Protein AF-0000000065842180 (afdb_homodimer)

pLDDT: mean 87.17, std 16.22, range [35.5, 98.75]

Foldseek 3Di:
DVLLVVLLVLLVLLLVLLQLLLVLQQPQKDWFWDDPPPDTDIDIDHLVVDVLSVQLNVLSVVSNVVSVVLSVVSVPDDDLVNLVVLLVCLVVSLVSLVVSLVSLVVVLVCQCPNDVVVPGDHNCVGPVVSSVSSVVSSVSSVVSSVSSVVSSVSSVCVNPPDPPPVPDPPPPPPPPDD/DVLLVVLLVLLVLLLVLLQLLLVLQQPQKDWFWDDPPPDTDIDIDHLVVDPLSVQLNVLSVVSNVVSVVLSVVSVPDDDLVNLVVLLVCLVVSLVSLVVSLVSLVVVLVCQCPNDVVVPGDHNCVGVVVSSVSSVVSSVSSVVSSVSSVVSSVSSVCVNPPDPPPVPDPPPPPPPPDD

Secondary structure (DSSP, 8-state):
-HHHHHHHHHHHHHHHHHHHHHHHHHT-EEEEEEEETTEEEEEEEEGGG-HHHHHHHHHHHHHHHHHHHHHHHHHH---HHHHHHHHHHHHHHHHHHHHHHHHHHHHHHHHHH-BGGGTB---TTT-HHHHHHHHHHHHHHHHHHHHHHHHHHHHHHHHHS-GGGGS-----------/-HHHHHHHHHHHHHHHHHHHHHHHHHT-EEEEEEEETTEEEEEEEEGGG-HHHHHHHHHHHHHHHHHHHHHHHHHH---HHHHHHHHHHHHHHHHHHHHHHHHHHHHHHHHHH-BGGGTB---TTT-HHHHHHHHHHHHHHHHHHHHHHHHHHHHHHHHHS-TTTTS-----------

InterPro domains:
  IPR006459 Casparian strip membrane protein [TIGR01569] (9-156)
  IPR006702 Casparian strip membrane protein domain [PF04535] (2-146)
  IPR044173 Casparian strip membrane protein/CASP-like protein [PTHR36488] (4-158)

Structure (mmCIF, N/CA/C/O backbone):
data_AF-0000000065842180-model_v1
#
loop_
_entity.id
_entity.type
_entity.pdbx_description
1 polymer 'CASP-like protein 2U3'
#
loop_
_atom_site.group_PDB
_atom_site.id
_atom_site.type_symbol
_atom_site.label_atom_id
_atom_site.label_alt_id
_atom_site.label_comp_id
_atom_site.label_asym_id
_atom_site.label_entity_id
_atom_site.label_seq_id
_atom_site.pdbx_PDB_ins_code
_atom_site.Cartn_x
_atom_site.Cartn_y
_atom_site.Cartn_z
_atom_site.occupancy
_atom_site.B_iso_or_equiv
_atom_site.auth_seq_id
_atom_site.auth_comp_id
_atom_site.auth_asym_id
_atom_site.auth_atom_id
_atom_site.pdbx_PDB_model_num
ATOM 1 N N . MET A 1 1 ? 14.203 23.141 18.656 1 56 1 MET A N 1
ATOM 2 C CA . MET A 1 1 ? 15.445 22.375 18.484 1 56 1 MET A CA 1
ATOM 3 C C . MET A 1 1 ? 15.188 20.875 18.594 1 56 1 MET A C 1
ATOM 5 O O . MET A 1 1 ? 15.656 20.109 17.75 1 56 1 MET A O 1
ATOM 9 N N . ALA A 1 2 ? 14.32 20.438 19.516 1 72.81 2 ALA A N 1
ATOM 10 C CA . ALA A 1 2 ? 14.055 19.031 19.75 1 72.81 2 ALA A CA 1
ATOM 11 C C . ALA A 1 2 ? 13.32 18.406 18.562 1 72.81 2 ALA A C 1
ATOM 13 O O . ALA A 1 2 ? 13.664 17.297 18.125 1 72.81 2 ALA A O 1
ATOM 14 N N . CYS A 1 3 ? 12.555 19.125 17.844 1 74.62 3 CYS A N 1
ATOM 15 C CA . CYS A 1 3 ? 11.781 18.578 16.734 1 74.62 3 CYS A CA 1
ATOM 16 C C . CYS A 1 3 ? 12.656 18.375 15.508 1 74.62 3 CYS A C 1
ATOM 18 O O . CYS A 1 3 ? 12.516 17.359 14.805 1 74.62 3 CYS A O 1
ATOM 20 N N . ARG A 1 4 ? 13.617 19.25 15.492 1 81.62 4 ARG A N 1
ATOM 21 C CA . ARG A 1 4 ? 14.516 19.141 14.344 1 81.62 4 ARG A CA 1
ATOM 22 C C . ARG A 1 4 ? 15.445 17.938 14.492 1 81.62 4 ARG A C 1
ATOM 24 O O . ARG A 1 4 ? 15.719 17.234 13.523 1 81.62 4 ARG A O 1
ATOM 31 N N . VAL A 1 5 ? 15.906 17.781 15.648 1 87.69 5 VAL A N 1
ATOM 32 C CA . VAL A 1 5 ? 16.812 16.672 15.914 1 87.69 5 VAL A CA 1
ATOM 33 C C . VAL A 1 5 ? 16.062 15.352 15.719 1 87.69 5 VAL A C 1
ATOM 35 O O . VAL A 1 5 ? 16.609 14.398 15.148 1 87.69 5 VAL A O 1
ATOM 38 N N . MET A 1 6 ? 14.875 15.273 16.172 1 91 6 MET A N 1
ATOM 39 C CA . MET A 1 6 ? 14.062 14.07 16.016 1 91 6 MET A CA 1
ATOM 40 C C . MET A 1 6 ? 13.828 13.766 14.539 1 91 6 MET A C 1
ATOM 42 O O . MET A 1 6 ? 13.875 12.602 14.125 1 91 6 MET A O 1
ATOM 46 N N . GLU A 1 7 ? 13.641 14.719 13.805 1 91.5 7 GLU A N 1
ATOM 47 C CA . GLU A 1 7 ? 13.43 14.531 12.375 1 91.5 7 GLU A CA 1
ATOM 48 C C . GLU A 1 7 ? 14.68 13.969 11.703 1 91.5 7 GLU A C 1
ATOM 50 O O . GLU A 1 7 ? 14.594 13.094 10.844 1 91.5 7 GLU A O 1
ATOM 55 N N . VAL A 1 8 ? 15.789 14.523 12.094 1 92.31 8 VAL A N 1
ATOM 56 C CA . VAL A 1 8 ? 17.047 14.062 11.508 1 92.31 8 VAL A CA 1
ATOM 57 C C . VAL A 1 8 ? 17.297 12.617 11.938 1 92.31 8 VAL A C 1
ATOM 59 O O . VAL A 1 8 ? 17.703 11.781 11.117 1 92.31 8 VAL A O 1
ATOM 62 N N . LEU A 1 9 ? 17.031 12.305 13.133 1 95.62 9 LEU A N 1
ATOM 63 C CA . LEU A 1 9 ? 17.234 10.953 13.633 1 95.62 9 LEU A CA 1
ATOM 64 C C . LEU A 1 9 ? 16.312 9.961 12.922 1 95.62 9 LEU A C 1
ATOM 66 O O . LEU A 1 9 ? 16.734 8.852 12.586 1 95.62 9 LEU A O 1
ATOM 70 N N . LEU A 1 10 ? 15.141 10.352 12.734 1 96.88 10 LEU A N 1
ATOM 71 C CA . LEU A 1 10 ? 14.188 9.492 12.047 1 96.88 10 LEU A CA 1
ATOM 72 C C . LEU A 1 10 ? 14.586 9.273 10.594 1 96.88 10 LEU A C 1
ATOM 74 O O . LEU A 1 10 ? 14.43 8.18 10.062 1 96.88 10 LEU A O 1
ATOM 78 N N . ARG A 1 11 ? 15.133 10.266 9.984 1 97.56 11 ARG A N 1
ATOM 79 C CA . ARG A 1 11 ? 15.578 10.133 8.602 1 97.56 11 ARG A CA 1
ATOM 80 C C . ARG A 1 11 ? 16.781 9.203 8.5 1 97.56 11 ARG A C 1
ATOM 82 O O . ARG A 1 11 ? 16.875 8.414 7.559 1 97.56 11 ARG A O 1
ATOM 89 N N . VAL A 1 12 ? 17.609 9.273 9.438 1 97.25 12 VAL A N 1
ATOM 90 C CA . VAL A 1 12 ? 18.766 8.383 9.461 1 97.25 12 VAL A CA 1
ATOM 91 C C . VAL A 1 12 ? 18.297 6.945 9.68 1 97.25 12 VAL A C 1
ATOM 93 O O . VAL A 1 12 ? 18.781 6.02 9.023 1 97.25 12 VAL A O 1
ATOM 96 N N . LEU A 1 13 ? 17.391 6.793 10.523 1 98.25 13 LEU A N 1
ATOM 97 C CA . LEU A 1 13 ? 16.812 5.469 10.766 1 98.25 13 LEU A CA 1
ATOM 98 C C . LEU A 1 13 ? 16.156 4.918 9.508 1 98.25 13 LEU A C 1
ATOM 100 O O . LEU A 1 13 ? 16.312 3.74 9.18 1 98.25 13 LEU A O 1
ATOM 104 N N . ALA A 1 14 ? 15.43 5.773 8.828 1 98.25 14 ALA A N 1
ATOM 105 C CA . ALA A 1 14 ? 14.781 5.359 7.58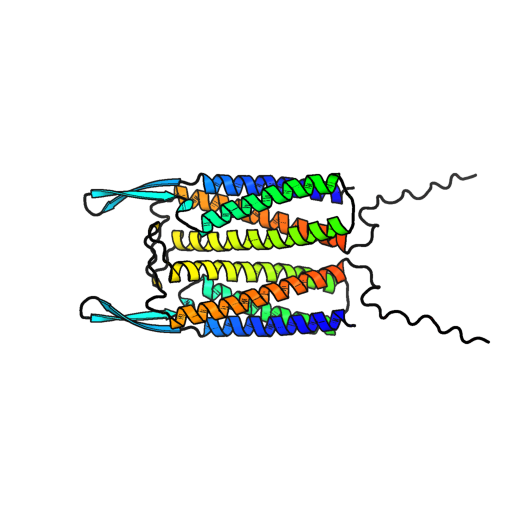6 1 98.25 14 ALA A CA 1
ATOM 106 C C . ALA A 1 14 ? 15.82 4.934 6.547 1 98.25 14 ALA A C 1
ATOM 108 O O . ALA A 1 14 ? 15.602 3.967 5.809 1 98.25 14 ALA A O 1
ATOM 109 N N . ILE A 1 15 ? 16.906 5.59 6.477 1 98.5 15 ILE A N 1
ATOM 110 C CA . ILE A 1 15 ? 17.984 5.242 5.551 1 98.5 15 ILE A CA 1
ATOM 111 C C . ILE A 1 15 ? 18.531 3.857 5.883 1 98.5 15 ILE A C 1
ATOM 113 O O . ILE A 1 15 ? 18.625 2.994 5.008 1 98.5 15 ILE A O 1
ATOM 117 N N . LEU A 1 16 ? 18.812 3.65 7.125 1 98.62 16 LEU A N 1
ATOM 118 C CA . LEU A 1 16 ? 19.406 2.391 7.555 1 98.62 16 LEU A CA 1
ATOM 119 C C . LEU A 1 16 ? 18.453 1.227 7.316 1 98.62 16 LEU A C 1
ATOM 121 O O . LEU A 1 16 ? 18.844 0.187 6.789 1 98.62 16 LEU A O 1
ATOM 125 N N . LEU A 1 17 ? 17.234 1.414 7.668 1 98.75 17 LEU A N 1
ATOM 126 C CA . LEU A 1 17 ? 16.234 0.365 7.488 1 98.75 17 LEU A CA 1
ATOM 127 C C . LEU A 1 17 ? 16.016 0.064 6.012 1 98.75 17 LEU A C 1
ATOM 129 O O . LEU A 1 17 ? 15.93 -1.101 5.617 1 98.75 17 LEU A O 1
ATOM 133 N N . SER A 1 18 ? 15.938 1.116 5.184 1 98.62 18 SER A N 1
ATOM 134 C CA . SER A 1 18 ? 15.68 0.944 3.756 1 98.62 18 SER A CA 1
ATOM 135 C C . SER A 1 18 ? 16.875 0.31 3.051 1 98.62 18 SER A C 1
ATOM 137 O O . SER A 1 18 ? 16.703 -0.549 2.184 1 98.62 18 SER A O 1
ATOM 139 N N . ILE A 1 19 ? 18.062 0.677 3.4 1 98.56 19 ILE A N 1
ATOM 140 C CA . ILE A 1 19 ? 19.25 0.072 2.811 1 98.56 19 ILE A CA 1
ATOM 141 C C . ILE A 1 19 ? 19.344 -1.395 3.227 1 98.56 19 ILE A C 1
ATOM 143 O O . ILE A 1 19 ? 19.578 -2.27 2.391 1 98.56 19 ILE A O 1
ATOM 147 N N . ALA A 1 20 ? 19.109 -1.618 4.488 1 98.56 20 ALA A N 1
ATOM 148 C CA . ALA A 1 20 ? 19.141 -2.996 4.969 1 98.56 20 ALA A CA 1
ATOM 149 C C . ALA A 1 20 ? 18.094 -3.85 4.262 1 98.56 20 ALA A C 1
ATOM 151 O O . ALA A 1 20 ? 18.391 -4.961 3.812 1 98.56 20 ALA A O 1
ATOM 152 N N . GLY A 1 21 ? 16.875 -3.322 4.152 1 98.5 21 GLY A N 1
ATOM 153 C CA . GLY A 1 21 ? 15.82 -4.051 3.459 1 98.5 21 GLY A CA 1
ATOM 154 C C . GLY A 1 21 ? 16.141 -4.312 2 1 98.5 21 GLY A C 1
ATOM 155 O O . GLY A 1 21 ? 15.875 -5.402 1.488 1 98.5 21 GLY A O 1
ATOM 156 N N . ALA A 1 22 ? 16.688 -3.336 1.348 1 98.38 22 ALA A N 1
ATOM 157 C CA . ALA A 1 22 ? 17.047 -3.473 -0.058 1 98.38 22 ALA A CA 1
ATOM 158 C C . ALA A 1 22 ? 18.188 -4.48 -0.2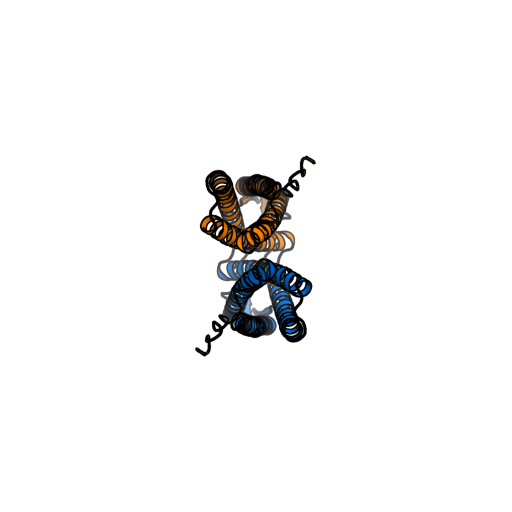32 1 98.38 22 ALA A C 1
ATOM 160 O O . ALA A 1 22 ? 18.141 -5.332 -1.122 1 98.38 22 ALA A O 1
ATOM 161 N N . LEU A 1 23 ? 19.188 -4.426 0.609 1 98.19 23 LEU A N 1
ATOM 162 C CA . LEU A 1 23 ? 20.359 -5.293 0.492 1 98.19 23 LEU A CA 1
ATOM 163 C C . LEU A 1 23 ? 19.984 -6.742 0.785 1 98.19 23 LEU A C 1
ATOM 165 O O . LEU A 1 23 ? 20.422 -7.656 0.073 1 98.19 23 LEU A O 1
ATOM 169 N N . VAL A 1 24 ? 19.219 -6.953 1.837 1 97.94 24 VAL A N 1
ATOM 170 C CA . VAL A 1 24 ? 18.781 -8.305 2.182 1 97.94 24 VAL A CA 1
ATOM 171 C C . VAL A 1 24 ? 18.031 -8.922 1.006 1 97.94 24 VAL A C 1
ATOM 173 O O . VAL A 1 24 ? 18.266 -10.078 0.651 1 97.94 24 VAL A O 1
ATOM 176 N N . MET A 1 25 ? 17.188 -8.172 0.387 1 97.75 25 MET A N 1
ATOM 177 C CA . MET A 1 25 ? 16.422 -8.672 -0.75 1 97.75 25 MET A CA 1
ATOM 178 C C . MET A 1 25 ? 17.312 -8.867 -1.97 1 97.75 25 MET A C 1
ATOM 180 O O . MET A 1 25 ? 17.234 -9.891 -2.646 1 97.75 25 MET A O 1
ATOM 184 N N . ALA A 1 26 ? 18.109 -7.91 -2.23 1 96.44 26 ALA A N 1
ATOM 185 C CA . ALA A 1 26 ? 18.938 -7.922 -3.434 1 96.44 26 ALA A CA 1
ATOM 186 C C . ALA A 1 26 ? 19.938 -9.07 -3.396 1 96.44 26 ALA A C 1
ATOM 188 O O . ALA A 1 26 ? 20.328 -9.602 -4.441 1 96.44 26 ALA A O 1
ATOM 189 N N . LYS A 1 27 ? 20.344 -9.477 -2.248 1 95.56 27 LYS A N 1
ATOM 190 C CA . LYS A 1 27 ? 21.328 -10.547 -2.119 1 95.56 27 LYS A CA 1
ATOM 191 C C . LYS A 1 27 ? 20.656 -11.891 -1.88 1 95.56 27 LYS A C 1
ATOM 193 O O . LYS A 1 27 ? 21.328 -12.922 -1.77 1 95.56 27 LYS A O 1
ATOM 198 N N . ASP A 1 28 ? 19.359 -11.852 -1.844 1 94.75 28 ASP A N 1
ATOM 199 C CA . ASP A 1 28 ? 18.594 -13.062 -1.553 1 94.75 28 ASP A CA 1
ATOM 200 C C . ASP A 1 28 ? 18.609 -14.023 -2.74 1 94.75 28 ASP A C 1
ATOM 202 O O . ASP A 1 28 ? 18.125 -13.688 -3.822 1 94.75 28 ASP A O 1
ATOM 206 N N . LYS A 1 29 ? 19.234 -15.133 -2.562 1 93.19 29 LYS A N 1
ATOM 207 C CA . LYS A 1 29 ? 19.281 -16.203 -3.553 1 93.19 29 LYS A CA 1
ATOM 208 C C . LYS A 1 29 ? 19.391 -17.562 -2.883 1 93.19 29 LYS A C 1
ATOM 210 O O . LYS A 1 29 ? 19.891 -17.672 -1.757 1 93.19 29 LYS A O 1
ATOM 215 N N . GLN A 1 30 ? 18.812 -18.516 -3.576 1 92.81 30 GLN A N 1
ATOM 216 C CA . GLN A 1 30 ? 18.891 -19.891 -3.096 1 92.81 30 GLN A CA 1
ATOM 217 C C . GLN A 1 30 ? 18.812 -20.891 -4.254 1 92.81 30 GLN A C 1
ATOM 219 O O . GLN A 1 30 ? 17.969 -20.75 -5.133 1 92.81 30 GLN A O 1
ATOM 224 N N . ASP A 1 31 ? 19.766 -21.844 -4.25 1 90.81 31 ASP A N 1
ATOM 225 C CA . ASP A 1 31 ? 19.766 -22.938 -5.223 1 90.81 31 ASP A CA 1
ATOM 226 C C . ASP A 1 31 ? 19.391 -24.25 -4.559 1 90.81 31 ASP A C 1
ATOM 228 O O . ASP A 1 31 ? 19.844 -24.547 -3.451 1 90.81 31 ASP A O 1
ATOM 232 N N . THR A 1 32 ? 18.391 -24.891 -5.176 1 87.81 32 THR A N 1
ATOM 233 C CA . THR A 1 32 ? 18.016 -26.188 -4.641 1 87.81 32 THR A CA 1
ATOM 234 C C . THR A 1 32 ? 17.844 -27.219 -5.77 1 87.81 32 THR A C 1
ATOM 236 O O . THR A 1 32 ? 17.938 -26.859 -6.945 1 87.81 32 THR A O 1
ATOM 239 N N . PHE A 1 33 ? 17.797 -28.594 -5.32 1 84.88 33 PHE A N 1
ATOM 240 C CA . PHE A 1 33 ? 17.562 -29.672 -6.27 1 84.88 33 PHE A CA 1
ATOM 241 C C . PHE A 1 33 ? 16.266 -30.406 -5.953 1 84.88 33 PHE A C 1
ATOM 243 O O . PHE A 1 33 ? 15.953 -30.656 -4.785 1 84.88 33 PHE A O 1
ATOM 250 N N . VAL A 1 34 ? 15.492 -30.422 -7.031 1 76 34 VAL A N 1
ATOM 251 C CA . VAL A 1 34 ? 14.289 -31.234 -6.852 1 76 34 VAL A CA 1
ATOM 252 C C . VAL A 1 34 ? 14.391 -32.5 -7.703 1 76 34 VAL A C 1
ATOM 254 O O . VAL A 1 34 ? 14.984 -32.5 -8.781 1 76 34 VAL A O 1
ATOM 257 N N . MET A 1 35 ? 13.922 -33.594 -7.043 1 76.19 35 MET A N 1
ATOM 258 C CA . MET A 1 35 ? 13.977 -34.875 -7.75 1 76.19 35 MET A CA 1
ATOM 259 C C . MET A 1 35 ? 12.727 -35.094 -8.594 1 76.19 35 MET A C 1
ATOM 261 O O . MET A 1 35 ? 11.609 -35.094 -8.07 1 76.19 35 MET A O 1
ATOM 265 N N . LEU A 1 36 ? 12.852 -34.844 -9.812 1 73.88 36 LEU A N 1
ATOM 266 C CA . LEU A 1 36 ? 11.797 -35.25 -10.727 1 73.88 36 LEU A CA 1
ATOM 267 C C . LEU A 1 36 ? 11.977 -36.719 -11.133 1 73.88 36 LEU A C 1
ATOM 269 O O . LEU A 1 36 ? 12.742 -37.031 -12.055 1 73.88 36 LEU A O 1
ATOM 273 N N . GLY A 1 37 ? 11.266 -37.5 -10.508 1 75.56 37 GLY A N 1
ATOM 274 C CA . GLY A 1 37 ? 11.547 -38.938 -10.703 1 75.56 37 GLY A CA 1
ATOM 275 C C . GLY A 1 37 ? 12.914 -39.344 -10.195 1 75.56 37 GLY A C 1
ATOM 276 O O . GLY A 1 37 ? 13.18 -39.281 -8.992 1 75.56 37 GLY A O 1
ATOM 277 N N . THR A 1 38 ? 13.922 -39.688 -11.086 1 80.06 38 THR A N 1
ATOM 278 C CA . THR A 1 38 ? 15.266 -40.125 -10.734 1 80.06 38 THR A CA 1
ATOM 279 C C . THR A 1 38 ? 16.297 -39.094 -11.141 1 80.06 38 THR A C 1
ATOM 281 O O . THR A 1 38 ? 17.5 -39.25 -10.914 1 80.06 38 THR A O 1
ATOM 284 N N . VAL A 1 39 ? 15.914 -37.969 -11.734 1 83.88 39 VAL A N 1
ATOM 285 C CA . VAL A 1 39 ? 16.859 -37 -12.25 1 83.88 39 VAL A CA 1
ATOM 286 C C . VAL A 1 39 ? 16.781 -35.719 -11.398 1 83.88 39 VAL A C 1
ATOM 288 O O . VAL A 1 39 ? 15.695 -35.156 -11.211 1 83.88 39 VAL A O 1
ATOM 291 N N . PRO A 1 40 ? 17.922 -35.406 -10.891 1 83.25 40 PRO A N 1
ATOM 292 C CA . PRO A 1 40 ? 17.938 -34.156 -10.125 1 83.25 40 PRO A CA 1
ATOM 293 C C . PRO A 1 40 ? 17.875 -32.938 -11.023 1 83.25 40 PRO A C 1
ATOM 295 O O . PRO A 1 40 ? 18.703 -32.75 -11.922 1 83.25 40 PRO A O 1
ATOM 298 N N . VAL A 1 41 ? 16.812 -32.125 -10.875 1 81.94 41 VAL A N 1
ATOM 299 C CA . VAL A 1 41 ? 16.656 -30.875 -11.625 1 81.94 41 VAL A CA 1
ATOM 300 C C . VAL A 1 41 ? 16.938 -29.672 -10.711 1 81.94 41 VAL A C 1
ATOM 302 O O . VAL A 1 41 ? 16.344 -29.547 -9.648 1 81.94 41 VAL A O 1
ATOM 305 N N . PRO A 1 42 ? 17.922 -28.953 -11.172 1 85.56 42 PRO A N 1
ATOM 306 C CA . PRO A 1 42 ? 18.25 -27.781 -10.352 1 85.56 42 PRO A CA 1
ATOM 307 C C . PRO A 1 42 ? 17.188 -26.688 -10.438 1 85.56 42 PRO A C 1
ATOM 309 O O . PRO A 1 42 ? 16.656 -26.422 -11.523 1 85.56 42 PRO A O 1
ATOM 312 N N . LEU A 1 43 ? 16.75 -26.172 -9.234 1 86.69 43 LEU A N 1
ATOM 313 C CA . LEU A 1 43 ? 15.82 -25.047 -9.148 1 86.69 43 LEU A CA 1
ATOM 314 C C . LEU A 1 43 ? 16.5 -23.844 -8.5 1 86.69 43 LEU A C 1
ATOM 316 O O . LEU A 1 43 ? 17.266 -23.984 -7.547 1 86.69 43 LEU A O 1
ATOM 320 N N . TYR A 1 44 ? 16.219 -22.703 -9.039 1 89.62 44 TYR A N 1
ATOM 321 C CA . TYR A 1 44 ? 16.828 -21.453 -8.562 1 89.62 44 TYR A CA 1
ATOM 322 C C . TYR A 1 44 ? 15.766 -20.469 -8.109 1 89.62 44 TYR A C 1
ATOM 324 O O . TYR A 1 44 ? 14.703 -20.359 -8.727 1 89.62 44 TYR A O 1
ATOM 332 N N . ALA A 1 45 ? 16.109 -19.938 -7.008 1 90.88 45 ALA A N 1
ATOM 333 C CA . ALA A 1 45 ? 15.281 -18.828 -6.547 1 90.88 45 ALA A CA 1
ATOM 334 C C . ALA A 1 45 ? 16.109 -17.547 -6.402 1 90.88 45 ALA A C 1
ATOM 336 O O . ALA A 1 45 ? 17.141 -17.531 -5.727 1 90.88 45 ALA A O 1
ATOM 337 N N . ARG A 1 46 ? 15.68 -16.562 -7.133 1 93.31 46 ARG A N 1
ATOM 338 C CA . ARG A 1 46 ? 16.297 -15.25 -7.102 1 93.31 46 ARG A CA 1
ATOM 339 C C . ARG A 1 46 ? 15.258 -14.156 -6.949 1 93.31 46 ARG A C 1
ATOM 341 O O . ARG A 1 46 ? 14.141 -14.273 -7.469 1 93.31 46 ARG A O 1
ATOM 348 N N . HIS A 1 47 ? 15.703 -13.102 -6.285 1 92.56 47 HIS A N 1
ATOM 349 C CA . HIS A 1 47 ? 14.781 -11.984 -6.121 1 92.56 47 HIS A CA 1
ATOM 350 C C . HIS A 1 47 ? 14.422 -11.367 -7.469 1 92.56 47 HIS A C 1
ATOM 352 O O . HIS A 1 47 ? 13.32 -10.836 -7.641 1 92.56 47 HIS A O 1
ATOM 358 N N . SER A 1 48 ? 15.281 -11.453 -8.461 1 92.31 48 SER A N 1
ATOM 359 C CA . SER A 1 48 ? 15.094 -10.828 -9.766 1 92.31 48 SER A CA 1
ATOM 360 C C . SER A 1 48 ? 14.023 -11.547 -10.578 1 92.31 48 SER A C 1
ATOM 362 O O . SER A 1 48 ? 13.547 -11.031 -11.594 1 92.31 48 SER A O 1
ATOM 364 N N . TYR A 1 49 ? 13.68 -12.711 -10.148 1 90.31 49 TYR A N 1
ATOM 365 C CA . TYR A 1 49 ? 12.68 -13.5 -10.875 1 90.31 49 TYR A CA 1
ATOM 366 C C . TYR A 1 49 ? 11.273 -13 -10.57 1 90.31 49 TYR A C 1
ATOM 368 O O . TYR A 1 49 ? 10.328 -13.312 -11.297 1 90.31 49 TYR A O 1
ATOM 376 N N . VAL A 1 50 ? 11.188 -12.312 -9.477 1 92 50 VAL A N 1
ATOM 377 C CA . VAL A 1 50 ? 9.883 -11.805 -9.062 1 92 50 VAL A CA 1
ATOM 378 C C . VAL A 1 50 ? 9.875 -10.281 -9.156 1 92 50 VAL A C 1
ATOM 380 O O . VAL A 1 50 ? 10.625 -9.602 -8.453 1 92 50 VAL A O 1
ATOM 383 N N . GLU A 1 51 ? 9.055 -9.734 -10.008 1 93.12 51 GLU A N 1
ATOM 384 C CA . GLU A 1 51 ? 8.984 -8.297 -10.273 1 93.12 51 GLU A CA 1
ATOM 385 C C . GLU A 1 51 ? 8.641 -7.52 -9.008 1 93.12 51 GLU A C 1
ATOM 387 O O . GLU A 1 51 ? 9.172 -6.426 -8.781 1 93.12 51 GLU A O 1
ATOM 392 N N . ALA A 1 52 ? 7.75 -8.062 -8.172 1 95.19 52 ALA A N 1
ATOM 393 C CA . ALA A 1 52 ? 7.367 -7.387 -6.938 1 95.19 52 ALA A CA 1
ATOM 394 C C . ALA A 1 52 ? 8.578 -7.188 -6.023 1 95.19 52 ALA A C 1
ATOM 396 O O . ALA A 1 52 ? 8.695 -6.16 -5.359 1 95.19 52 ALA A O 1
ATOM 397 N N . PHE A 1 53 ? 9.484 -8.125 -5.992 1 97.06 53 PHE A N 1
ATOM 398 C CA . PHE A 1 53 ? 10.664 -8.039 -5.152 1 97.06 53 PHE A CA 1
ATOM 399 C C . PHE A 1 53 ? 11.656 -7.023 -5.711 1 97.06 53 PHE A C 1
ATOM 401 O O . PHE A 1 53 ? 12.289 -6.285 -4.953 1 97.06 53 PHE A O 1
ATOM 408 N N . VAL A 1 54 ? 11.781 -7.016 -6.992 1 96.62 54 VAL A N 1
ATOM 409 C CA . VAL A 1 54 ? 12.641 -6.027 -7.637 1 96.62 54 VAL A CA 1
ATOM 410 C C . VAL A 1 54 ? 12.117 -4.621 -7.352 1 96.62 54 VAL A C 1
ATOM 412 O O . VAL A 1 54 ? 12.891 -3.717 -7.027 1 96.62 54 VAL A O 1
ATOM 415 N N . PHE A 1 55 ? 10.836 -4.523 -7.477 1 97.38 55 PHE A N 1
ATOM 416 C CA . PHE A 1 55 ? 10.203 -3.246 -7.176 1 97.38 55 PHE A CA 1
ATOM 417 C C . PHE A 1 55 ? 10.461 -2.848 -5.727 1 97.38 55 PHE A C 1
ATOM 419 O O . PHE A 1 55 ? 10.703 -1.675 -5.434 1 97.38 55 PHE A O 1
ATOM 426 N N . LEU A 1 56 ? 10.383 -3.734 -4.855 1 98.19 56 LEU A N 1
ATOM 427 C CA . LEU A 1 56 ? 10.641 -3.471 -3.443 1 98.19 56 LEU A CA 1
ATOM 428 C C . LEU A 1 56 ? 12.055 -2.945 -3.238 1 98.19 56 LEU A C 1
ATOM 430 O O . LEU A 1 56 ? 12.266 -1.998 -2.477 1 98.19 56 LEU A O 1
ATOM 434 N N . VAL A 1 57 ? 13.031 -3.5 -3.918 1 98.44 57 VAL A N 1
ATOM 435 C CA . VAL A 1 57 ? 14.43 -3.084 -3.82 1 98.44 57 VAL A CA 1
ATOM 436 C C . VAL A 1 57 ? 14.578 -1.649 -4.324 1 98.44 57 VAL A C 1
ATOM 438 O O . VAL A 1 57 ? 15.18 -0.809 -3.656 1 98.44 57 VAL A O 1
ATOM 441 N N . TYR A 1 58 ? 13.969 -1.385 -5.438 1 98.25 58 TYR A N 1
ATOM 442 C CA . TYR A 1 58 ? 14.039 -0.042 -6 1 98.25 58 TYR A CA 1
ATOM 443 C C . TYR A 1 58 ? 13.359 0.97 -5.086 1 98.25 58 TYR A C 1
ATOM 445 O O . TYR A 1 58 ? 13.883 2.062 -4.863 1 98.25 58 TYR A O 1
ATOM 453 N N . ALA A 1 59 ? 12.203 0.614 -4.625 1 98.38 59 ALA A N 1
ATOM 454 C CA . ALA A 1 59 ? 11.469 1.517 -3.744 1 98.38 59 ALA A CA 1
ATOM 455 C C . ALA A 1 59 ? 12.281 1.846 -2.494 1 98.38 59 ALA A C 1
ATOM 457 O O . ALA A 1 59 ? 12.383 3.01 -2.098 1 98.38 59 ALA A O 1
ATOM 458 N N . ASN A 1 60 ? 12.859 0.825 -1.908 1 98.75 60 ASN A N 1
ATOM 459 C CA . ASN A 1 60 ? 13.719 1.042 -0.751 1 98.75 60 ASN A CA 1
ATOM 460 C C . ASN A 1 60 ? 14.914 1.925 -1.099 1 98.75 60 ASN A C 1
ATOM 462 O O . ASN A 1 60 ? 15.297 2.793 -0.313 1 98.75 60 ASN A O 1
ATOM 466 N N . GLY A 1 61 ? 15.477 1.698 -2.266 1 98.56 61 GLY A N 1
ATOM 467 C CA . GLY A 1 61 ? 16.578 2.535 -2.705 1 98.56 61 GLY A CA 1
ATOM 468 C C . GLY A 1 61 ? 16.203 3.994 -2.861 1 98.56 61 GLY A C 1
ATOM 469 O O . GLY A 1 61 ? 16.938 4.883 -2.42 1 98.56 61 GLY A O 1
ATOM 470 N N . ILE A 1 62 ? 15.109 4.262 -3.43 1 98.56 62 ILE A N 1
ATOM 471 C CA . ILE A 1 62 ? 14.609 5.617 -3.645 1 98.56 62 ILE A CA 1
ATOM 472 C C . ILE A 1 62 ? 14.391 6.309 -2.299 1 98.56 62 ILE A C 1
ATOM 474 O O . ILE A 1 62 ? 14.773 7.469 -2.123 1 98.56 62 ILE A O 1
ATOM 478 N N . VAL A 1 63 ? 13.812 5.582 -1.405 1 98.44 63 VAL A N 1
ATOM 479 C CA . VAL A 1 63 ? 13.539 6.133 -0.082 1 98.44 63 VAL A CA 1
ATOM 480 C C . VAL A 1 63 ? 14.852 6.488 0.612 1 98.44 63 VAL A C 1
ATOM 482 O O . VAL A 1 63 ? 14.969 7.551 1.225 1 98.44 63 VAL A O 1
ATOM 485 N N . ALA A 1 64 ? 15.852 5.621 0.526 1 98.31 64 ALA A N 1
ATOM 486 C CA . ALA A 1 64 ? 17.141 5.883 1.151 1 98.31 64 ALA A CA 1
ATOM 487 C C . ALA A 1 64 ? 17.797 7.129 0.555 1 98.31 64 ALA A C 1
ATOM 489 O O . ALA A 1 64 ? 18.297 7.988 1.287 1 98.31 64 ALA A O 1
ATOM 490 N N . ILE A 1 65 ? 17.781 7.246 -0.755 1 98.25 65 ILE A N 1
ATOM 491 C CA . ILE A 1 65 ? 18.375 8.391 -1.44 1 98.25 65 ILE A CA 1
ATOM 492 C C . ILE A 1 65 ? 17.641 9.664 -1.041 1 98.25 65 ILE A C 1
ATOM 494 O O . ILE A 1 65 ? 18.281 10.672 -0.713 1 98.25 65 ILE A O 1
ATOM 498 N N . TYR A 1 66 ? 16.391 9.602 -1.038 1 98.06 66 TYR A N 1
ATOM 499 C CA . TYR A 1 66 ? 15.586 10.758 -0.681 1 98.06 66 TYR A CA 1
ATOM 500 C C . TYR A 1 66 ? 15.898 11.219 0.738 1 98.06 66 TYR A C 1
ATOM 502 O O . TYR A 1 66 ? 16.094 12.414 0.979 1 98.06 66 TYR A O 1
ATOM 510 N N . CYS A 1 67 ? 15.844 10.305 1.664 1 97.62 67 CYS A N 1
ATOM 511 C CA . CYS A 1 67 ? 16.078 10.672 3.055 1 97.62 67 CYS A CA 1
ATOM 512 C C . CYS A 1 67 ? 17.469 11.281 3.229 1 97.62 67 CYS A C 1
ATOM 514 O O . CYS A 1 67 ? 17.656 12.188 4.039 1 97.62 67 CYS A O 1
ATOM 516 N N . PHE A 1 68 ? 18.406 10.781 2.486 1 96.88 68 PHE A N 1
ATOM 517 C CA . PHE A 1 68 ? 19.75 11.344 2.531 1 96.88 68 PHE A CA 1
ATOM 518 C C . PHE A 1 68 ? 19.75 12.797 2.059 1 96.88 68 PHE A C 1
ATOM 520 O O . PHE A 1 68 ? 20.281 13.672 2.734 1 96.88 68 PHE A O 1
ATOM 527 N N . ILE A 1 69 ? 19.109 13.062 0.996 1 96.62 69 ILE A N 1
ATOM 528 C CA . ILE A 1 69 ? 19.016 14.406 0.435 1 96.62 69 ILE A CA 1
ATOM 529 C C . ILE A 1 69 ? 18.234 15.32 1.385 1 96.62 69 ILE A C 1
ATOM 531 O O . ILE A 1 69 ? 18.609 16.469 1.588 1 96.62 69 ILE A O 1
ATOM 535 N N . ALA A 1 70 ? 17.203 14.781 1.938 1 95.38 70 ALA A N 1
ATOM 536 C CA . ALA A 1 70 ? 16.344 15.547 2.84 1 95.38 70 ALA A CA 1
ATOM 537 C C . ALA A 1 70 ? 17.125 16 4.074 1 95.38 70 ALA A C 1
ATOM 539 O O . ALA A 1 70 ? 16.938 17.125 4.562 1 95.38 70 ALA A O 1
ATOM 540 N N . VAL A 1 71 ? 17.969 15.164 4.629 1 93.94 71 VAL A N 1
ATOM 541 C CA . VAL A 1 71 ? 18.797 15.523 5.781 1 93.94 71 VAL A CA 1
ATOM 542 C C . VAL A 1 71 ? 19.719 16.688 5.418 1 93.94 71 VAL A C 1
ATOM 544 O O . VAL A 1 71 ? 19.828 17.656 6.168 1 93.94 71 VAL A O 1
ATOM 547 N N . LEU A 1 72 ? 20.328 16.656 4.273 1 92.88 72 LEU A N 1
ATOM 548 C CA . LEU A 1 72 ? 21.25 17.703 3.822 1 92.88 72 LEU A CA 1
ATOM 549 C C . LEU A 1 72 ? 20.516 19.016 3.627 1 92.88 72 LEU A C 1
ATOM 551 O O . LEU A 1 72 ? 20.969 20.062 4.082 1 92.88 72 LEU A O 1
ATOM 555 N N . LEU A 1 73 ? 19.328 18.953 3.072 1 89.44 73 LEU A N 1
ATOM 556 C CA . LEU A 1 73 ? 18.531 20.141 2.811 1 89.44 73 LEU A CA 1
ATOM 557 C C . LEU A 1 73 ? 18.016 20.75 4.109 1 89.44 73 LEU A C 1
ATOM 559 O O . LEU A 1 73 ? 17.953 21.984 4.246 1 89.44 73 LEU A O 1
ATOM 563 N N . SER A 1 74 ? 17.625 19.906 4.988 1 84.31 74 SER A N 1
ATOM 564 C CA . SER A 1 74 ? 17.078 20.391 6.254 1 84.31 74 SER A CA 1
ATOM 565 C C . SER A 1 74 ? 18.156 21.109 7.066 1 84.31 74 SER A C 1
ATOM 567 O O . SER A 1 74 ? 17.844 21.969 7.887 1 84.31 74 SER A O 1
ATOM 569 N N . LEU A 1 75 ? 19.422 20.781 6.848 1 85.31 75 LEU A N 1
ATOM 570 C CA . LEU A 1 75 ? 20.547 21.422 7.531 1 85.31 75 LEU A CA 1
ATOM 571 C C . LEU A 1 75 ? 20.891 22.75 6.875 1 85.31 75 LEU A C 1
ATOM 573 O O . LEU A 1 75 ? 21.406 23.656 7.531 1 85.31 75 LEU A O 1
ATOM 577 N N . LEU A 1 76 ? 20.578 22.922 5.695 1 84.81 76 LEU A N 1
ATOM 578 C CA . LEU A 1 76 ? 21.062 24.078 4.934 1 84.81 76 LEU A CA 1
ATOM 579 C C . LEU A 1 76 ? 20.016 25.188 4.922 1 84.81 76 LEU A C 1
ATOM 581 O O . LEU A 1 76 ? 20.375 26.375 4.875 1 84.81 76 LEU A O 1
ATOM 585 N N . ALA A 1 77 ? 18.734 24.875 4.777 1 73.81 77 ALA A N 1
ATOM 586 C CA . ALA A 1 77 ? 17.75 25.922 4.562 1 73.81 77 ALA A CA 1
ATOM 587 C C . ALA A 1 77 ? 16.469 25.625 5.348 1 73.81 77 ALA A C 1
ATOM 589 O O . ALA A 1 77 ? 16.141 24.469 5.609 1 73.81 77 ALA A O 1
ATOM 590 N N . LYS A 1 78 ? 15.992 26.797 5.953 1 77.31 78 LYS A N 1
ATOM 591 C CA . LYS A 1 78 ? 14.68 26.734 6.586 1 77.31 78 LYS A CA 1
ATOM 592 C C . LYS A 1 78 ? 13.672 27.609 5.852 1 77.31 78 LYS A C 1
ATOM 594 O O . LYS A 1 78 ? 13.836 28.828 5.773 1 77.31 78 LYS A O 1
ATOM 599 N N . SER A 1 79 ? 13.008 27 4.922 1 85 79 SER A N 1
ATOM 600 C CA . SER A 1 79 ? 11.961 27.734 4.223 1 85 79 SER A CA 1
ATOM 601 C C . SER A 1 79 ? 10.641 26.984 4.246 1 85 79 SER A C 1
ATOM 603 O O . SER A 1 79 ? 10.617 25.75 4.375 1 85 79 SER A O 1
ATOM 605 N N . ARG A 1 80 ? 9.664 27.75 4.176 1 84.06 80 ARG A N 1
ATOM 606 C CA . ARG A 1 80 ? 8.32 27.172 4.16 1 84.06 80 ARG A CA 1
ATOM 607 C C . ARG A 1 80 ? 8.117 26.297 2.926 1 84.06 80 ARG A C 1
ATOM 609 O O . ARG A 1 80 ? 7.395 25.297 2.982 1 84.06 80 ARG A O 1
ATOM 616 N N . VAL A 1 81 ? 8.75 26.734 1.853 1 85.69 81 VAL A N 1
ATOM 617 C CA . VAL A 1 81 ? 8.641 25.984 0.609 1 85.69 81 VAL A CA 1
ATOM 618 C C . VAL A 1 81 ? 9.32 24.625 0.767 1 85.69 81 VAL A C 1
ATOM 620 O O . VAL A 1 81 ? 8.781 23.594 0.338 1 85.69 81 VAL A O 1
ATOM 623 N N . LEU A 1 82 ? 10.43 24.625 1.428 1 88.75 82 LEU A N 1
ATOM 624 C CA . LEU A 1 82 ? 11.148 23.391 1.669 1 88.75 82 LEU A CA 1
ATOM 625 C C . LEU A 1 82 ? 10.359 22.469 2.605 1 88.75 82 LEU A C 1
ATOM 627 O O . LEU A 1 82 ? 10.32 21.25 2.404 1 88.75 82 LEU A O 1
ATOM 631 N N . ALA A 1 83 ? 9.719 23.078 3.523 1 87.38 83 ALA A N 1
ATOM 632 C CA . ALA A 1 83 ? 8.906 22.297 4.453 1 87.38 83 ALA A CA 1
ATOM 633 C C . ALA A 1 83 ? 7.734 21.625 3.732 1 87.38 83 ALA A C 1
ATOM 635 O O . ALA A 1 83 ? 7.398 20.469 4.02 1 87.38 83 ALA A O 1
ATOM 636 N N . GLY A 1 84 ? 7.156 22.375 2.869 1 88.31 84 GLY A N 1
ATOM 637 C CA . GLY A 1 84 ? 6.078 21.812 2.07 1 88.31 84 GLY A CA 1
ATOM 638 C C . GLY A 1 84 ? 6.535 20.672 1.163 1 88.31 84 GLY A C 1
ATOM 639 O O . GLY A 1 84 ? 5.84 19.672 1.023 1 88.31 84 GLY A O 1
ATOM 640 N N . LEU A 1 85 ? 7.648 20.875 0.586 1 91 85 LEU A N 1
ATOM 641 C CA . LEU A 1 85 ? 8.203 19.859 -0.294 1 91 85 LEU A CA 1
ATOM 642 C C . LEU A 1 85 ? 8.547 18.594 0.488 1 91 85 LEU A C 1
ATOM 644 O O . LEU A 1 85 ? 8.25 17.484 0.042 1 91 85 LEU A O 1
ATOM 648 N N . LEU A 1 86 ? 9.102 18.797 1.603 1 91.5 86 LEU A N 1
ATOM 649 C CA . LEU A 1 86 ? 9.453 17.641 2.434 1 91.5 86 LEU A CA 1
ATOM 650 C C . LEU A 1 86 ? 8.203 16.906 2.902 1 91.5 86 LEU A C 1
ATOM 652 O O . LEU A 1 86 ? 8.18 15.68 2.945 1 91.5 86 LEU A O 1
ATOM 656 N N . PHE A 1 87 ? 7.246 17.656 3.186 1 90.38 87 PHE A N 1
ATOM 657 C CA . PHE A 1 87 ? 5.988 17.062 3.604 1 90.38 87 PHE A CA 1
ATOM 658 C C . PHE A 1 87 ? 5.391 16.219 2.48 1 90.38 87 PHE A C 1
ATOM 660 O O . PHE A 1 87 ? 5 15.062 2.699 1 90.38 87 PHE A O 1
ATOM 667 N N . PHE A 1 88 ? 5.352 16.734 1.339 1 90.94 88 PHE A N 1
ATOM 668 C CA . PHE A 1 88 ? 4.77 16.047 0.195 1 90.94 88 PHE A CA 1
ATOM 669 C C . PHE A 1 88 ? 5.578 14.797 -0.157 1 90.94 88 PHE A C 1
ATOM 671 O O . PHE A 1 88 ? 5.016 13.734 -0.412 1 90.94 88 PHE A O 1
ATOM 678 N N . MET A 1 89 ? 6.82 14.859 -0.155 1 94.94 89 MET A N 1
ATOM 679 C CA . MET A 1 89 ? 7.688 13.75 -0.521 1 94.94 89 MET A CA 1
ATOM 680 C C . MET A 1 89 ? 7.656 12.656 0.549 1 94.94 89 MET A C 1
ATOM 682 O O . MET A 1 89 ? 7.676 11.469 0.231 1 94.94 89 MET A O 1
ATOM 686 N N . ASP A 1 90 ? 7.613 13.125 1.812 1 94.62 90 ASP A N 1
ATOM 687 C CA . ASP A 1 90 ? 7.496 12.148 2.893 1 94.62 90 ASP A CA 1
ATOM 688 C C . ASP A 1 90 ? 6.23 11.312 2.74 1 94.62 90 ASP A C 1
ATOM 690 O O . ASP A 1 90 ? 6.27 10.086 2.885 1 94.62 90 ASP A O 1
ATOM 694 N N . GLN A 1 91 ? 5.211 11.93 2.389 1 92.19 91 GLN A N 1
ATOM 695 C CA . GLN A 1 91 ? 3.939 11.234 2.223 1 92.19 91 GLN A CA 1
ATOM 696 C C . GLN A 1 91 ? 3.959 10.344 0.985 1 92.19 91 GLN A C 1
ATOM 698 O O . GLN A 1 91 ? 3.57 9.172 1.05 1 92.19 91 GLN A O 1
ATOM 703 N N . ALA A 1 92 ? 4.371 10.812 -0.091 1 94.56 92 ALA A N 1
ATOM 704 C CA . ALA A 1 92 ? 4.398 10.086 -1.354 1 94.56 92 ALA A CA 1
ATOM 705 C C . ALA A 1 92 ? 5.277 8.844 -1.252 1 94.56 92 ALA A C 1
ATOM 707 O O . ALA A 1 92 ? 4.902 7.766 -1.728 1 94.56 92 ALA A O 1
ATOM 708 N N . LEU A 1 93 ? 6.406 9.008 -0.615 1 97.44 93 LEU A N 1
ATOM 709 C CA . LEU A 1 93 ? 7.34 7.891 -0.527 1 97.44 93 LEU A CA 1
ATOM 710 C C . LEU A 1 93 ? 6.844 6.852 0.471 1 97.44 93 LEU A C 1
ATOM 712 O O . LEU A 1 93 ? 7.109 5.656 0.313 1 97.44 93 LEU A O 1
ATOM 716 N N . ALA A 1 94 ? 6.121 7.32 1.521 1 96.94 94 ALA A N 1
ATOM 717 C CA . ALA A 1 94 ? 5.484 6.359 2.418 1 96.94 94 ALA A CA 1
ATOM 718 C C . ALA A 1 94 ? 4.473 5.496 1.672 1 96.94 94 ALA A C 1
ATOM 720 O O . ALA A 1 94 ? 4.426 4.277 1.857 1 96.94 94 ALA A O 1
ATOM 721 N N . TYR A 1 95 ? 3.715 6.09 0.795 1 96.88 95 TYR A N 1
ATOM 722 C CA . TYR A 1 95 ? 2.736 5.363 -0.006 1 96.88 95 TYR A CA 1
ATOM 723 C C . TYR A 1 95 ? 3.428 4.41 -0.976 1 96.88 95 TYR A C 1
ATOM 725 O O . TYR A 1 95 ? 3.016 3.258 -1.12 1 96.88 95 TYR A O 1
ATOM 733 N N . LEU A 1 96 ? 4.43 4.887 -1.628 1 97.12 96 LEU A N 1
ATOM 734 C CA . LEU A 1 96 ? 5.164 4.07 -2.592 1 97.12 96 LEU A CA 1
ATOM 735 C C . LEU A 1 96 ? 5.766 2.844 -1.918 1 97.12 96 LEU A C 1
ATOM 737 O O . LEU A 1 96 ? 5.637 1.727 -2.424 1 97.12 96 LEU A O 1
ATOM 741 N N . LEU A 1 97 ? 6.414 3.084 -0.774 1 98.56 97 LEU A N 1
ATOM 742 C CA . LEU A 1 97 ? 7.074 1.998 -0.058 1 98.56 97 LEU A CA 1
ATOM 743 C C . LEU A 1 97 ? 6.051 1.003 0.483 1 98.56 97 LEU A C 1
ATOM 745 O O . LEU A 1 97 ? 6.281 -0.208 0.454 1 98.56 97 LEU A O 1
ATOM 749 N N . LEU A 1 98 ? 4.973 1.478 0.928 1 98.06 98 LEU A N 1
ATOM 750 C CA . LEU A 1 98 ? 3.916 0.598 1.418 1 98.06 98 LEU A CA 1
ATOM 751 C C . LEU A 1 98 ? 3.342 -0.247 0.285 1 98.06 98 LEU A C 1
ATOM 753 O O . LEU A 1 98 ? 3.07 -1.436 0.468 1 98.06 98 LEU A O 1
ATOM 757 N N . ALA A 1 99 ? 3.15 0.372 -0.849 1 97.69 99 ALA A N 1
ATOM 758 C CA . ALA A 1 99 ? 2.652 -0.368 -2.006 1 97.69 99 ALA A CA 1
ATOM 759 C C . ALA A 1 99 ? 3.613 -1.487 -2.396 1 97.69 99 ALA A C 1
ATOM 761 O O . ALA A 1 99 ? 3.188 -2.615 -2.658 1 97.69 99 ALA A O 1
ATOM 762 N N . ALA A 1 100 ? 4.867 -1.146 -2.42 1 98.12 100 ALA A N 1
ATOM 763 C CA . ALA A 1 100 ? 5.875 -2.15 -2.744 1 98.12 100 ALA A CA 1
ATOM 764 C C . ALA A 1 100 ? 5.895 -3.266 -1.702 1 98.12 100 ALA A C 1
ATOM 766 O O . ALA A 1 100 ? 5.961 -4.449 -2.049 1 98.12 100 ALA A O 1
ATOM 767 N N . ALA A 1 101 ? 5.848 -2.92 -0.468 1 98.31 101 ALA A N 1
ATOM 768 C CA . ALA A 1 101 ? 5.855 -3.893 0.622 1 98.31 101 ALA A CA 1
ATOM 769 C C . ALA A 1 101 ? 4.605 -4.762 0.591 1 98.31 101 ALA A C 1
ATOM 771 O O . ALA A 1 101 ? 4.684 -5.98 0.769 1 98.31 101 ALA A O 1
ATOM 772 N N . ALA A 1 102 ? 3.498 -4.195 0.326 1 97.62 102 ALA A N 1
ATOM 773 C CA . ALA A 1 102 ? 2.242 -4.938 0.283 1 97.62 102 ALA A CA 1
ATOM 774 C C . ALA A 1 102 ? 2.215 -5.902 -0.898 1 97.62 102 ALA A C 1
ATOM 776 O O . ALA A 1 102 ? 1.794 -7.055 -0.758 1 97.62 102 ALA A O 1
ATOM 777 N N . ALA A 1 103 ? 2.625 -5.391 -2.025 1 97.25 103 ALA A N 1
ATOM 778 C CA . ALA A 1 103 ? 2.707 -6.262 -3.193 1 97.25 103 ALA A CA 1
ATOM 779 C C . ALA A 1 103 ? 3.641 -7.441 -2.934 1 97.25 103 ALA A C 1
ATOM 781 O O . ALA A 1 103 ? 3.299 -8.586 -3.229 1 97.25 103 ALA A O 1
ATOM 782 N N . SER A 1 104 ? 4.766 -7.16 -2.357 1 97.62 104 SER A N 1
ATOM 783 C CA . SER A 1 104 ? 5.742 -8.211 -2.074 1 97.62 104 SER A CA 1
ATOM 784 C C . SER A 1 104 ? 5.227 -9.172 -1.007 1 97.62 104 SER A C 1
ATOM 786 O O . SER A 1 104 ? 5.516 -10.367 -1.051 1 97.62 104 SER A O 1
ATOM 788 N N . THR A 1 105 ? 4.555 -8.648 -0.039 1 96.88 105 THR A N 1
ATOM 789 C CA . THR A 1 105 ? 3.979 -9.492 1.003 1 96.88 105 THR A CA 1
ATOM 790 C C . THR A 1 105 ? 2.963 -10.469 0.412 1 96.88 105 THR A C 1
ATOM 792 O O . THR A 1 105 ? 2.881 -11.625 0.835 1 96.88 105 THR A O 1
ATOM 795 N N . GLU A 1 106 ? 2.209 -10.008 -0.582 1 95.88 106 GLU A N 1
ATOM 796 C CA . GLU A 1 106 ? 1.239 -10.891 -1.227 1 95.88 106 GLU A CA 1
ATOM 797 C C . GLU A 1 106 ? 1.936 -12.031 -1.96 1 95.88 106 GLU A C 1
ATOM 799 O O . GLU A 1 106 ? 1.506 -13.188 -1.875 1 95.88 106 GLU A O 1
ATOM 804 N N . VAL A 1 107 ? 3.01 -11.711 -2.602 1 95.31 107 VAL A N 1
ATOM 805 C CA . VAL A 1 107 ? 3.768 -12.75 -3.295 1 95.31 107 VAL A CA 1
ATOM 806 C C . VAL A 1 107 ? 4.332 -13.742 -2.279 1 95.31 107 VAL A C 1
ATOM 808 O O . VAL A 1 107 ? 4.238 -14.953 -2.475 1 95.31 107 VAL A O 1
ATOM 811 N N . ALA A 1 108 ? 4.898 -13.203 -1.25 1 95.75 108 ALA A N 1
ATOM 812 C CA . ALA A 1 108 ? 5.461 -14.062 -0.207 1 95.75 108 ALA A CA 1
ATOM 813 C C . ALA A 1 108 ? 4.383 -14.93 0.429 1 95.75 108 ALA A C 1
ATOM 815 O O . ALA A 1 108 ? 4.633 -16.094 0.753 1 95.75 108 ALA A O 1
ATOM 816 N N . TYR A 1 109 ? 3.277 -14.406 0.588 1 93.94 109 TYR A N 1
ATOM 817 C CA . TYR A 1 109 ? 2.156 -15.141 1.16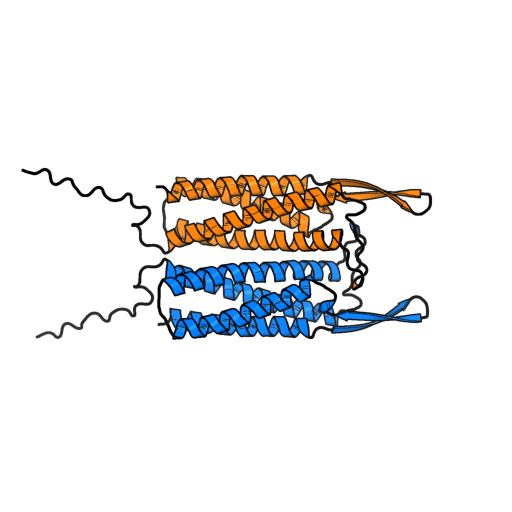9 1 93.94 109 TYR A CA 1
ATOM 818 C C . TYR A 1 109 ? 1.737 -16.297 0.272 1 93.94 109 TYR A C 1
ATOM 820 O O . TYR A 1 109 ? 1.556 -17.422 0.745 1 93.94 109 TYR A O 1
ATOM 828 N N . ILE A 1 110 ? 1.589 -16.047 -0.999 1 93.56 110 ILE A N 1
ATOM 829 C CA . ILE A 1 110 ? 1.225 -17.078 -1.957 1 93.56 110 ILE A CA 1
ATOM 830 C C . ILE A 1 110 ? 2.332 -18.125 -2.027 1 93.56 110 ILE A C 1
ATOM 832 O O . ILE A 1 110 ? 2.057 -19.328 -2.119 1 93.56 110 ILE A O 1
ATOM 836 N N . ALA A 1 111 ? 3.537 -17.672 -1.992 1 94.19 111 ALA A N 1
ATOM 837 C CA . ALA A 1 111 ? 4.668 -18.594 -2.061 1 94.19 111 ALA A CA 1
ATOM 838 C C . ALA A 1 111 ? 4.691 -19.516 -0.849 1 94.19 111 ALA A C 1
ATOM 840 O O . ALA A 1 111 ? 5.145 -20.656 -0.943 1 94.19 111 ALA A O 1
ATOM 841 N N . LYS A 1 112 ? 4.27 -19.094 0.264 1 93.56 112 LYS A N 1
ATOM 842 C CA . LYS A 1 112 ? 4.289 -19.875 1.494 1 93.56 112 LYS A CA 1
ATOM 843 C C . LYS A 1 112 ? 3.084 -20.812 1.574 1 93.56 112 LYS A C 1
ATOM 845 O O . LYS A 1 112 ? 3.217 -21.969 1.953 1 93.56 112 LYS A O 1
ATOM 850 N N . ARG A 1 113 ? 1.882 -20.328 1.141 1 91.88 113 ARG A N 1
ATOM 851 C CA . ARG A 1 113 ? 0.651 -21.078 1.377 1 91.88 113 ARG A CA 1
ATOM 852 C C . ARG A 1 113 ? 0.137 -21.719 0.087 1 91.88 113 ARG A C 1
ATOM 854 O O . ARG A 1 113 ? -0.6 -22.703 0.124 1 91.88 113 ARG A O 1
ATOM 861 N N . GLY A 1 114 ? 0.546 -21.094 -0.988 1 89.5 114 GLY A N 1
ATOM 862 C CA . GLY A 1 114 ? -0.023 -21.516 -2.258 1 89.5 114 GLY A CA 1
ATOM 863 C C . GLY A 1 114 ? -1.464 -21.078 -2.441 1 89.5 114 GLY A C 1
ATOM 864 O O . GLY A 1 114 ? -2.084 -20.562 -1.508 1 89.5 114 GLY A O 1
ATOM 865 N N . GLU A 1 115 ? -1.907 -21.156 -3.729 1 86.19 115 GLU A N 1
ATOM 866 C CA . GLU A 1 115 ? -3.293 -20.891 -4.102 1 86.19 115 GLU A CA 1
ATOM 867 C C . GLU A 1 115 ? -3.875 -22.047 -4.922 1 86.19 115 GLU A C 1
ATOM 869 O O . GLU A 1 115 ? -3.734 -22.078 -6.145 1 86.19 115 GLU A O 1
ATOM 874 N N . LYS A 1 116 ? -4.625 -22.938 -4.227 1 83.44 116 LYS A N 1
ATOM 875 C CA . LYS A 1 116 ? -5.098 -24.172 -4.852 1 83.44 116 LYS A CA 1
ATOM 876 C C . LYS A 1 116 ? -6.113 -23.875 -5.953 1 83.44 116 LYS A C 1
ATOM 878 O O . LYS A 1 116 ? -6.078 -24.5 -7.02 1 83.44 116 LYS A O 1
ATOM 883 N N . LY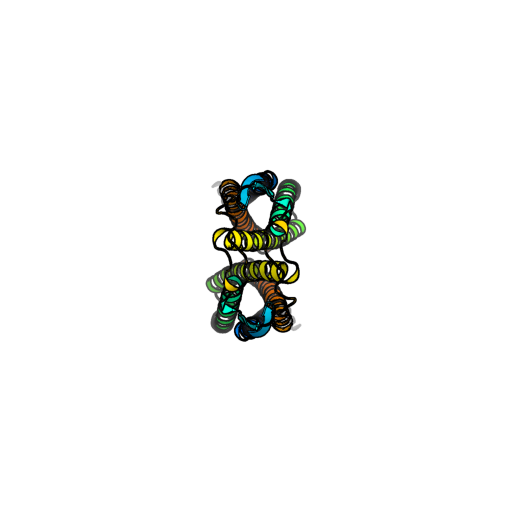S A 1 117 ? -6.918 -22.906 -5.652 1 82.88 117 LYS A N 1
ATOM 884 C CA . LYS A 1 117 ? -7.973 -22.609 -6.613 1 82.88 117 LYS A CA 1
ATOM 885 C C . LYS A 1 117 ? -7.395 -21.984 -7.887 1 82.88 117 LYS A C 1
ATOM 887 O O . LYS A 1 117 ? -8.016 -22.062 -8.953 1 82.88 117 LYS A O 1
ATOM 892 N N . LEU A 1 118 ? -6.137 -21.484 -7.82 1 84.06 118 LEU A N 1
ATOM 893 C CA . LEU A 1 118 ? -5.473 -20.891 -8.969 1 84.06 118 LEU A CA 1
ATOM 894 C C . LEU A 1 118 ? -4.363 -21.797 -9.492 1 84.06 118 LEU A C 1
ATOM 896 O O . LEU A 1 118 ? -3.67 -21.453 -10.445 1 84.06 118 LEU A O 1
ATOM 900 N N . VAL A 1 119 ? -4.176 -22.891 -8.844 1 83.06 119 VAL A N 1
ATOM 901 C CA . VAL A 1 119 ? -3.166 -23.875 -9.203 1 83.06 119 VAL A CA 1
ATOM 902 C C . VAL A 1 119 ? -1.771 -23.281 -9.016 1 83.06 119 VAL A C 1
ATOM 904 O O . VAL A 1 119 ? -0.872 -23.547 -9.828 1 83.06 119 VAL A O 1
ATOM 907 N N . TRP A 1 120 ? -1.622 -22.328 -8.219 1 88.88 120 TRP A N 1
ATOM 908 C CA . TRP A 1 120 ? -0.322 -21.781 -7.836 1 88.88 120 TRP A CA 1
ATOM 909 C C . TRP A 1 120 ? 0.245 -22.531 -6.633 1 88.88 120 TRP A C 1
ATOM 911 O O . TRP A 1 120 ? -0.27 -22.406 -5.52 1 88.88 120 TRP A O 1
ATOM 921 N N . GLY A 1 121 ? 1.292 -23.25 -6.785 1 87.81 121 GLY A N 1
ATOM 922 C CA . GLY A 1 121 ? 1.838 -24.094 -5.73 1 87.81 121 GLY A CA 1
ATOM 923 C C . GLY A 1 121 ? 2.715 -23.344 -4.754 1 87.81 121 GLY A C 1
ATOM 924 O O . GLY A 1 121 ? 3.121 -22.203 -5.023 1 87.81 121 GLY A O 1
ATOM 925 N N . GLU A 1 122 ? 2.941 -24.016 -3.615 1 91.06 122 GLU A N 1
ATOM 926 C CA . GLU A 1 122 ? 3.855 -23.469 -2.613 1 91.06 122 GLU A CA 1
ATOM 927 C C . GLU A 1 122 ? 5.301 -23.516 -3.1 1 91.06 122 GLU A C 1
ATOM 929 O O . GLU A 1 122 ? 5.719 -24.5 -3.721 1 91.06 122 GLU A O 1
ATOM 934 N N . VAL A 1 123 ? 6.031 -22.516 -2.789 1 90.44 123 VAL A N 1
ATOM 935 C CA . VAL A 1 123 ? 7.41 -22.406 -3.26 1 90.44 123 VAL A CA 1
ATOM 936 C C . VAL A 1 123 ? 8.367 -22.453 -2.07 1 90.44 123 VAL A C 1
ATOM 938 O O . VAL A 1 123 ? 9.5 -22.938 -2.193 1 90.44 123 VAL A O 1
ATOM 941 N N . CYS A 1 124 ? 7.883 -22.125 -0.937 1 93.06 124 CYS A N 1
ATOM 942 C CA . CYS A 1 124 ? 8.758 -21.922 0.212 1 93.06 124 CYS A CA 1
ATOM 943 C C . CYS A 1 124 ? 9.18 -23.266 0.807 1 93.06 124 CYS A C 1
ATOM 945 O O . CYS A 1 124 ? 10.164 -23.344 1.549 1 93.06 124 CYS A O 1
ATOM 947 N N . SER A 1 125 ? 8.484 -24.312 0.485 1 90.12 125 SER A N 1
ATOM 948 C CA . SER A 1 125 ? 8.867 -25.641 0.954 1 90.12 125 SER A CA 1
ATOM 949 C C . SER A 1 125 ? 10.227 -26.047 0.406 1 90.12 125 SER A C 1
ATOM 951 O O . SER A 1 125 ? 11.016 -26.688 1.104 1 90.12 125 SER A O 1
ATOM 953 N N . ASN A 1 126 ? 10.516 -25.625 -0.798 1 88.06 126 ASN A N 1
ATOM 954 C CA . ASN A 1 126 ? 11.773 -25.953 -1.446 1 88.06 126 ASN A CA 1
ATOM 955 C C . ASN A 1 126 ? 12.82 -24.859 -1.235 1 88.06 126 ASN A C 1
ATOM 957 O O . ASN A 1 126 ? 14.016 -25.094 -1.418 1 88.06 126 ASN A O 1
ATOM 961 N N . PHE A 1 127 ? 12.336 -23.672 -0.853 1 92.38 127 PHE A N 1
ATOM 962 C CA . PHE A 1 127 ? 13.211 -22.516 -0.726 1 92.38 127 PHE A CA 1
ATOM 963 C C . PHE A 1 127 ? 12.992 -21.797 0.607 1 92.38 127 PHE A C 1
ATOM 965 O O . PHE A 1 127 ? 12.75 -20.594 0.643 1 92.38 127 PHE A O 1
ATOM 972 N N . GLU A 1 128 ? 13.227 -22.5 1.658 1 92.38 128 GLU A N 1
ATOM 973 C CA . GLU A 1 128 ? 12.93 -21.984 2.988 1 92.38 128 GLU A CA 1
ATOM 974 C C . GLU A 1 128 ? 13.836 -20.797 3.322 1 92.38 128 GLU A C 1
ATOM 976 O O . GLU A 1 128 ? 13.375 -19.781 3.85 1 92.38 128 GLU A O 1
ATOM 981 N N . HIS A 1 129 ? 15.133 -20.953 3.053 1 94.12 129 HIS A N 1
ATOM 982 C CA . HIS A 1 129 ? 16.078 -19.891 3.354 1 94.12 129 HIS A CA 1
ATOM 983 C C . HIS A 1 129 ? 15.742 -18.625 2.568 1 94.12 129 HIS A C 1
ATOM 985 O O . HIS A 1 129 ? 15.742 -17.531 3.129 1 94.12 129 HIS A O 1
ATOM 991 N N . PHE A 1 130 ? 15.492 -18.781 1.319 1 94.88 130 PHE A N 1
ATOM 992 C CA . PHE A 1 130 ? 15.117 -17.656 0.478 1 94.88 130 PHE A CA 1
ATOM 993 C C . PHE A 1 130 ? 13.867 -16.969 1.025 1 94.88 130 PHE A C 1
ATOM 995 O O . PHE A 1 130 ? 13.844 -15.742 1.179 1 94.88 130 PHE A O 1
ATOM 1002 N N . CYS A 1 131 ? 12.844 -17.719 1.385 1 95.69 131 CYS A N 1
ATOM 1003 C CA . CYS A 1 131 ? 11.586 -17.172 1.868 1 95.69 131 CYS A CA 1
ATOM 1004 C C . CYS A 1 131 ? 11.766 -16.484 3.217 1 95.69 131 CYS A C 1
ATOM 1006 O O . CYS A 1 131 ? 11.125 -15.469 3.492 1 95.69 131 CYS A O 1
ATOM 1008 N N . ASN A 1 132 ? 12.633 -17 4.074 1 95.69 132 ASN A N 1
ATOM 1009 C CA . ASN A 1 132 ? 12.93 -16.375 5.359 1 95.69 132 ASN A CA 1
ATOM 1010 C C . ASN A 1 132 ? 13.57 -15 5.18 1 95.69 132 ASN A C 1
ATOM 1012 O O . ASN A 1 132 ? 13.188 -14.039 5.852 1 95.69 132 ASN A O 1
ATOM 1016 N N . LEU A 1 133 ? 14.477 -14.922 4.258 1 97 133 LEU A N 1
ATOM 1017 C CA . LEU A 1 133 ? 15.148 -13.648 4 1 97 133 LEU A CA 1
ATOM 1018 C C . LEU A 1 133 ? 14.188 -12.641 3.375 1 97 133 LEU A C 1
ATOM 1020 O O . LEU A 1 133 ? 14.305 -11.438 3.617 1 97 133 LEU A O 1
ATOM 1024 N N . VAL A 1 134 ? 13.305 -13.133 2.561 1 97.31 134 VAL A N 1
ATOM 1025 C CA . VAL A 1 134 ? 12.25 -12.258 2.053 1 97.31 134 VAL A CA 1
ATOM 1026 C C . VAL A 1 134 ? 11.469 -11.656 3.221 1 97.31 134 VAL A C 1
ATOM 1028 O O . VAL A 1 134 ? 11.211 -10.453 3.244 1 97.31 134 VAL A O 1
ATOM 1031 N N . GLY A 1 135 ? 11.078 -12.523 4.203 1 97.38 135 GLY A N 1
ATOM 1032 C CA . GLY A 1 135 ? 10.375 -12.055 5.383 1 97.38 135 GLY A CA 1
ATOM 1033 C C . GLY A 1 135 ? 11.133 -10.984 6.145 1 97.38 135 GLY A C 1
ATOM 1034 O O . GLY A 1 135 ? 10.555 -9.984 6.566 1 97.38 135 GLY A O 1
ATOM 1035 N N . VAL A 1 136 ? 12.383 -11.219 6.297 1 97.69 136 VAL A N 1
ATOM 1036 C CA . VAL A 1 136 ? 13.227 -10.258 7 1 97.69 136 VAL A CA 1
ATOM 1037 C C . VAL A 1 136 ? 13.219 -8.922 6.258 1 97.69 136 VAL A C 1
ATOM 1039 O O . VAL A 1 136 ? 13.047 -7.867 6.871 1 97.69 136 VAL A O 1
ATOM 1042 N N . SER A 1 137 ? 13.422 -9 4.973 1 98.5 137 SER A N 1
ATOM 1043 C CA . SER A 1 137 ? 13.414 -7.793 4.152 1 98.5 137 SER A CA 1
ATOM 1044 C C . SER A 1 137 ? 12.086 -7.051 4.277 1 98.5 137 SER A C 1
ATOM 1046 O O . SER A 1 137 ? 12.07 -5.82 4.383 1 98.5 137 SER A O 1
ATOM 1048 N N . LEU A 1 138 ? 11.023 -7.758 4.309 1 98.44 138 LEU A N 1
ATOM 1049 C CA . LEU A 1 138 ? 9.695 -7.16 4.41 1 98.44 138 LEU A CA 1
ATOM 1050 C C . LEU A 1 138 ? 9.508 -6.484 5.766 1 98.44 138 LEU A C 1
ATOM 1052 O O . LEU A 1 138 ? 8.992 -5.367 5.84 1 98.44 138 LEU A O 1
ATOM 1056 N N . VAL A 1 139 ? 9.875 -7.137 6.809 1 98.12 139 VAL A N 1
ATOM 1057 C CA . VAL A 1 139 ? 9.75 -6.566 8.148 1 98.12 139 VAL A CA 1
ATOM 1058 C C . VAL A 1 139 ? 10.531 -5.258 8.227 1 98.12 139 VAL A C 1
ATOM 1060 O O . VAL A 1 139 ? 10.016 -4.25 8.719 1 98.12 139 VAL A O 1
ATOM 1063 N N . LEU A 1 140 ? 11.727 -5.281 7.664 1 98.75 140 LEU A N 1
ATOM 1064 C CA . LEU A 1 140 ? 12.547 -4.074 7.656 1 98.75 140 LEU A CA 1
ATOM 1065 C C . LEU A 1 140 ? 11.875 -2.965 6.859 1 98.75 140 LEU A C 1
ATOM 1067 O O . LEU A 1 140 ? 11.898 -1.801 7.266 1 98.75 140 LEU A O 1
ATOM 1071 N N . THR A 1 141 ? 11.281 -3.33 5.77 1 98.75 141 THR A N 1
ATOM 1072 C CA . THR A 1 141 ? 10.609 -2.355 4.91 1 98.75 141 THR A CA 1
ATOM 1073 C C . THR A 1 141 ? 9.383 -1.78 5.605 1 98.75 141 THR A C 1
ATOM 1075 O O . THR A 1 141 ? 9.156 -0.57 5.574 1 98.75 141 THR A O 1
ATOM 1078 N N . PHE A 1 142 ? 8.602 -2.6 6.281 1 98.44 142 PHE A N 1
ATOM 1079 C CA . PHE A 1 142 ? 7.422 -2.115 6.984 1 98.44 142 PHE A CA 1
ATOM 1080 C C . PHE A 1 142 ? 7.816 -1.191 8.133 1 98.44 142 PHE A C 1
ATOM 1082 O O . PHE A 1 142 ? 7.109 -0.225 8.43 1 98.44 142 PHE A O 1
ATOM 1089 N N . LEU A 1 143 ? 8.852 -1.496 8.75 1 98.38 143 LEU A N 1
ATOM 1090 C CA . LEU A 1 143 ? 9.352 -0.596 9.781 1 98.38 143 LEU A CA 1
ATOM 1091 C C . LEU A 1 143 ? 9.742 0.753 9.18 1 98.38 143 LEU A C 1
ATOM 1093 O O . LEU A 1 143 ? 9.484 1.8 9.781 1 98.38 143 LEU A O 1
ATOM 1097 N N . SER A 1 144 ? 10.367 0.702 8.031 1 98.38 144 SER A N 1
ATOM 1098 C CA . SER A 1 144 ? 10.727 1.938 7.344 1 98.38 144 SER A CA 1
ATOM 1099 C C . SER A 1 144 ? 9.492 2.752 6.984 1 98.38 144 SER A C 1
ATOM 1101 O O . SER A 1 144 ? 9.492 3.979 7.098 1 98.38 144 SER A O 1
ATOM 1103 N N . VAL A 1 145 ? 8.453 2.098 6.594 1 98.19 145 VAL A N 1
ATOM 1104 C CA . VAL A 1 145 ? 7.195 2.77 6.277 1 98.19 145 VAL A CA 1
ATOM 1105 C C . VAL A 1 145 ? 6.68 3.508 7.512 1 98.19 145 VAL A C 1
ATOM 1107 O O . VAL A 1 145 ? 6.277 4.668 7.426 1 98.19 145 VAL A O 1
ATOM 1110 N N . LEU A 1 146 ? 6.715 2.877 8.617 1 97.19 146 LEU A N 1
ATOM 1111 C CA . LEU A 1 146 ? 6.25 3.492 9.859 1 97.19 146 LEU A CA 1
ATOM 1112 C C . LEU A 1 146 ? 7.062 4.742 10.18 1 97.19 146 LEU A C 1
ATOM 1114 O O . LEU A 1 146 ? 6.508 5.75 10.625 1 97.19 146 LEU A O 1
ATOM 1118 N N . VAL A 1 147 ? 8.305 4.645 9.961 1 97.69 147 VAL A N 1
ATOM 1119 C CA . VAL A 1 147 ? 9.172 5.797 10.203 1 97.69 147 VAL A CA 1
ATOM 1120 C C . VAL A 1 147 ? 8.781 6.938 9.266 1 97.69 147 VAL A C 1
ATOM 1122 O O . VAL A 1 147 ? 8.672 8.094 9.695 1 97.69 147 VAL A O 1
ATOM 1125 N N . LEU A 1 148 ? 8.539 6.602 8.008 1 97 148 LEU A N 1
ATOM 1126 C CA . LEU A 1 148 ? 8.164 7.617 7.027 1 97 148 LEU A CA 1
ATOM 1127 C C . LEU A 1 148 ? 6.82 8.242 7.379 1 97 148 LEU A C 1
ATOM 1129 O O . LEU A 1 148 ? 6.625 9.445 7.199 1 97 148 LEU A O 1
ATOM 1133 N N . VAL A 1 149 ? 5.941 7.441 7.863 1 94.81 149 VAL A N 1
ATOM 1134 C CA . VAL A 1 149 ? 4.637 7.941 8.273 1 94.81 149 VAL A CA 1
ATOM 1135 C C . VAL A 1 149 ? 4.797 8.938 9.422 1 94.81 149 VAL A C 1
ATOM 1137 O O . VAL A 1 149 ? 4.164 9.992 9.43 1 94.81 149 VAL A O 1
ATOM 1140 N N . THR A 1 150 ? 5.598 8.602 10.352 1 94 150 THR A N 1
ATOM 1141 C CA . THR A 1 150 ? 5.867 9.492 11.477 1 94 150 THR A CA 1
ATOM 1142 C C . THR A 1 150 ? 6.512 10.789 11 1 94 150 THR A C 1
ATOM 1144 O O . THR A 1 150 ? 6.141 11.875 11.453 1 94 150 THR A O 1
ATOM 1147 N N . LEU A 1 151 ? 7.43 10.656 10.086 1 94.06 151 LEU A N 1
ATOM 1148 C CA . LEU A 1 151 ? 8.07 11.828 9.508 1 94.06 151 LEU A CA 1
ATOM 1149 C C . LEU A 1 151 ? 7.051 12.719 8.805 1 94.06 151 LEU A C 1
ATOM 1151 O O . LEU A 1 151 ? 7.109 13.945 8.914 1 94.06 151 LEU A O 1
ATOM 1155 N N . ALA A 1 152 ? 6.156 12.078 8.102 1 91.88 152 ALA A N 1
ATOM 1156 C CA . ALA A 1 152 ? 5.125 12.828 7.387 1 91.88 152 ALA A CA 1
ATOM 1157 C C . ALA A 1 152 ? 4.246 13.609 8.359 1 91.88 152 ALA A C 1
ATOM 1159 O O . ALA A 1 152 ? 3.857 14.75 8.07 1 91.88 152 ALA A O 1
ATOM 1160 N N . ILE A 1 153 ? 3.953 13.023 9.461 1 88.31 153 ILE A N 1
ATOM 1161 C CA . ILE A 1 153 ? 3.154 13.711 10.477 1 88.31 153 ILE A CA 1
ATOM 1162 C C . ILE A 1 153 ? 3.934 14.898 11.031 1 88.31 153 ILE A C 1
ATOM 1164 O O . ILE A 1 153 ? 3.391 15.992 11.164 1 88.31 153 ILE A O 1
ATOM 1168 N N . LEU A 1 154 ? 5.18 14.742 11.32 1 88.06 154 LEU A N 1
ATOM 1169 C CA . LEU A 1 154 ? 6.02 15.805 11.859 1 88.06 154 LEU A CA 1
ATOM 1170 C C . LEU A 1 154 ? 6.188 16.938 10.852 1 88.06 154 LEU A C 1
ATOM 1172 O O . LEU A 1 154 ? 6.117 18.109 11.211 1 88.06 154 LEU A O 1
ATOM 1176 N N . SER A 1 155 ? 6.438 16.562 9.672 1 86.94 155 SER A N 1
ATOM 1177 C CA . SER A 1 155 ? 6.598 17.578 8.633 1 86.94 155 SER A CA 1
ATOM 1178 C C . SER A 1 155 ? 5.293 18.344 8.398 1 86.94 155 SER A C 1
ATOM 1180 O O . SER A 1 155 ? 5.312 19.531 8.062 1 86.94 155 SER A O 1
ATOM 1182 N N . GLY A 1 156 ? 4.219 17.688 8.523 1 84.81 156 GLY A N 1
ATOM 1183 C CA . GLY A 1 156 ? 2.932 18.359 8.43 1 84.81 156 GLY A CA 1
ATOM 1184 C C . GLY A 1 156 ? 2.703 19.375 9.539 1 84.81 156 GLY A C 1
ATOM 1185 O O . GLY A 1 156 ? 2.209 20.469 9.289 1 84.81 156 GLY A O 1
ATOM 1186 N N . LYS A 1 157 ? 3.045 18.984 10.695 1 84.38 157 LYS A N 1
ATOM 1187 C CA . LYS A 1 157 ? 2.916 19.906 11.82 1 84.38 157 LYS A CA 1
ATOM 1188 C C . LYS A 1 157 ? 3.785 21.141 11.609 1 84.38 157 LYS A C 1
ATOM 1190 O O . LYS A 1 157 ? 3.387 22.25 11.969 1 84.38 157 LYS A O 1
ATOM 1195 N N . ARG A 1 158 ? 4.891 20.969 11.078 1 83.31 158 ARG A N 1
ATOM 1196 C CA . ARG A 1 158 ? 5.793 22.094 10.812 1 83.31 158 ARG A CA 1
ATOM 1197 C C . ARG A 1 158 ? 5.246 22.984 9.719 1 83.31 158 ARG A C 1
ATOM 1199 O O . ARG A 1 158 ? 5.371 24.219 9.789 1 83.31 158 ARG A O 1
ATOM 1206 N N . LEU A 1 159 ? 4.734 22.375 8.773 1 81.69 159 LEU A N 1
ATOM 1207 C CA . LEU A 1 159 ? 4.234 23.109 7.617 1 81.69 159 LEU A CA 1
ATOM 1208 C C . LEU A 1 159 ? 2.965 23.891 7.969 1 81.69 159 LEU A C 1
ATOM 1210 O O . LEU A 1 159 ? 2.84 25.062 7.641 1 81.69 159 LEU A O 1
ATOM 1214 N N . PHE A 1 160 ? 2.047 23.312 8.664 1 78.75 160 PHE A N 1
ATOM 1215 C CA . PHE A 1 160 ? 0.736 23.906 8.906 1 78.75 160 PHE A CA 1
ATOM 1216 C C . PHE A 1 160 ? 0.677 24.547 10.281 1 78.75 160 PHE A C 1
ATOM 1218 O O . PHE A 1 160 ? -0.263 25.281 10.594 1 78.75 160 PHE A O 1
ATOM 1225 N N . GLY A 1 161 ? 1.638 24.078 11.133 1 73.06 161 GLY A N 1
ATOM 1226 C CA . GLY A 1 161 ? 1.628 24.625 12.484 1 73.06 161 GLY A CA 1
ATOM 1227 C C . GLY A 1 161 ? 2.25 26.016 12.57 1 73.06 161 GLY A C 1
ATOM 1228 O O . GLY A 1 161 ? 2.973 26.438 11.664 1 73.06 161 GLY A O 1
ATOM 1229 N N . HIS A 1 162 ? 1.665 26.938 13.422 1 56.59 162 HIS A N 1
ATOM 1230 C CA . HIS A 1 162 ? 2.258 28.219 13.781 1 56.59 162 HIS A CA 1
ATOM 1231 C C . HIS A 1 162 ? 3.621 28.031 14.438 1 56.59 162 HIS A C 1
ATOM 1233 O O . HIS A 1 162 ? 3.891 26.984 15.023 1 56.59 162 HIS A O 1
ATOM 1239 N N . PRO A 1 163 ? 4.68 28.969 14.234 1 47.66 163 PRO A N 1
ATOM 1240 C CA . PRO A 1 163 ? 6.062 28.984 14.719 1 47.66 163 PRO A CA 1
ATOM 1241 C C . PRO A 1 163 ? 6.184 28.578 16.188 1 47.66 163 PRO A C 1
ATOM 1243 O O . PRO A 1 163 ? 7.289 28.312 16.656 1 47.66 163 PRO A O 1
ATOM 1246 N N . PRO A 1 164 ? 5.289 28.734 17.203 1 42.62 164 PRO A N 1
ATOM 1247 C CA . PRO A 1 164 ? 5.91 28.75 18.531 1 42.62 164 PRO A CA 1
ATOM 1248 C C . PRO A 1 164 ? 6.57 27.422 18.891 1 42.62 164 PRO A C 1
ATOM 1250 O O . PRO A 1 164 ? 7.156 27.281 19.969 1 42.62 164 PRO A O 1
ATOM 1253 N N . LEU A 1 165 ? 5.883 26.312 18.547 1 43.47 165 LEU A N 1
ATOM 1254 C CA . LEU A 1 165 ? 5.996 25.203 19.484 1 43.47 165 LEU A CA 1
ATOM 1255 C C . LEU A 1 165 ? 7.422 24.656 19.516 1 43.47 165 LEU A C 1
ATOM 1257 O O . LEU A 1 165 ? 7.746 23.812 20.359 1 43.47 165 LEU A O 1
ATOM 1261 N N . CYS A 1 166 ? 8.047 24.531 18.422 1 42.47 166 CYS A N 1
ATOM 1262 C CA . CYS A 1 166 ? 9.453 24.203 18.656 1 42.47 166 CYS A CA 1
ATOM 1263 C C . CYS A 1 166 ? 10.18 25.375 19.297 1 42.47 166 CYS A C 1
ATOM 1265 O O . CYS A 1 166 ? 11.367 25.594 19.031 1 42.47 166 CYS A O 1
ATOM 1267 N N . ALA A 1 167 ? 9.539 26.562 19.594 1 39.34 167 ALA A N 1
ATOM 1268 C CA . ALA A 1 167 ? 10.219 27.703 20.219 1 39.34 167 ALA A CA 1
ATOM 1269 C C . ALA A 1 167 ? 10.664 27.359 21.641 1 39.34 167 ALA A C 1
ATOM 1271 O O . ALA A 1 167 ? 9.914 26.766 22.406 1 39.34 167 ALA A O 1
ATOM 1272 N N . PRO A 1 168 ? 11.961 27.359 21.953 1 36.72 168 PRO A N 1
ATOM 1273 C CA . PRO A 1 168 ? 12.359 27.297 23.359 1 36.72 168 PRO A CA 1
ATOM 1274 C C . PRO A 1 168 ? 11.539 28.203 24.266 1 36.72 168 PRO A C 1
ATOM 1276 O O . PRO A 1 168 ? 11.023 29.234 23.797 1 36.72 168 PRO A O 1
ATOM 1279 N N . PRO A 1 169 ? 10.781 27.672 25.25 1 36.72 169 PRO A N 1
ATOM 1280 C CA . PRO A 1 169 ? 10.109 28.594 26.172 1 36.72 169 PRO A CA 1
ATOM 1281 C C . PRO A 1 169 ? 10.883 29.891 26.391 1 36.72 169 PRO A C 1
ATOM 1283 O O . PRO A 1 169 ? 12.094 29.844 26.641 1 36.72 169 PRO A O 1
ATOM 1286 N N . SER A 1 170 ? 10.586 30.891 25.594 1 37.28 170 SER A N 1
ATOM 1287 C CA . SER A 1 170 ? 11.234 32.156 25.906 1 37.28 170 SER A CA 1
ATOM 1288 C C . SER A 1 170 ? 11.289 32.406 27.406 1 37.28 170 SER A C 1
ATOM 1290 O O . SER A 1 170 ? 10.289 32.25 28.109 1 37.28 170 SER A O 1
ATOM 1292 N N . THR A 1 171 ? 12.492 32.156 28 1 41.75 171 THR A N 1
ATOM 1293 C CA . THR A 1 171 ? 12.773 32.531 29.375 1 41.75 171 THR A CA 1
ATOM 1294 C C . THR A 1 171 ? 12.188 33.906 29.703 1 41.75 171 THR A C 1
ATOM 1296 O O . THR A 1 171 ? 12.438 34.875 28.984 1 41.75 171 THR A O 1
ATOM 1299 N N . PRO A 1 172 ? 10.992 33.969 30.328 1 46.22 172 PRO A N 1
ATOM 1300 C CA . PRO A 1 172 ? 10.461 35.281 30.719 1 46.22 172 PRO A CA 1
ATOM 1301 C C . PRO A 1 172 ? 11.547 36.25 31.188 1 46.22 172 PRO A C 1
ATOM 1303 O O . PRO A 1 172 ? 12.57 35.812 31.734 1 46.22 172 PRO A O 1
ATOM 1306 N N . PRO A 1 173 ? 11.727 37.406 30.516 1 44.78 173 PRO A N 1
ATOM 1307 C CA . PRO A 1 173 ? 12.742 38.375 30.953 1 44.78 173 PRO A CA 1
ATOM 1308 C C . PRO A 1 173 ? 12.742 38.562 32.469 1 44.78 173 PRO A C 1
ATOM 1310 O O . PRO A 1 173 ? 11.68 38.656 33.062 1 44.78 173 PRO A O 1
ATOM 1313 N N . VAL A 1 174 ? 13.688 38.031 33.219 1 46.84 174 VAL A N 1
ATOM 1314 C CA . VAL A 1 174 ? 13.938 38.312 34.625 1 46.84 174 VAL A CA 1
ATOM 1315 C C . VAL A 1 174 ? 13.898 39.812 34.875 1 46.84 174 VAL A C 1
ATOM 1317 O O . VAL A 1 174 ? 14.695 40.562 34.281 1 46.84 174 VAL A O 1
ATOM 1320 N N . HIS A 1 175 ? 12.711 40.375 35.125 1 41.62 175 HIS A N 1
ATOM 1321 C CA . HIS A 1 175 ? 12.625 41.75 35.625 1 41.62 175 HIS A CA 1
ATOM 1322 C C . HIS A 1 175 ? 13.688 42 36.656 1 41.62 175 HIS A C 1
ATOM 1324 O O . HIS A 1 175 ? 13.719 41.344 37.719 1 41.62 175 HIS A O 1
ATOM 1330 N N . GLN A 1 176 ? 14.906 42.375 36.312 1 37.44 176 GLN A N 1
ATOM 1331 C CA . GLN A 1 176 ? 15.859 42.938 37.281 1 37.44 176 GLN A CA 1
ATOM 1332 C C . GLN A 1 176 ? 15.227 44.031 38.094 1 37.44 176 GLN A C 1
ATOM 1334 O O . GLN A 1 176 ? 14.719 45.031 37.531 1 37.44 176 GLN A O 1
ATOM 1339 N N . GLY A 1 177 ? 14.609 43.75 39.188 1 36.78 177 GLY A N 1
ATOM 1340 C CA . GLY A 1 177 ? 14.219 44.719 40.219 1 36.78 177 GLY A CA 1
ATOM 1341 C C . GLY A 1 177 ? 15.219 45.844 40.375 1 36.78 177 GLY A C 1
ATOM 1342 O O . GLY A 1 177 ? 16.391 45.594 40.656 1 36.78 177 GLY A O 1
ATOM 1343 N N . VAL A 1 178 ? 15.047 46.969 39.562 1 35.5 178 VAL A N 1
ATOM 1344 C CA . VAL A 1 178 ? 15.609 48.156 40.188 1 35.5 178 VAL A CA 1
ATOM 1345 C C . VAL A 1 178 ? 14.812 48.531 41.438 1 35.5 178 VAL A C 1
ATOM 1347 O O . VAL A 1 178 ? 13.594 48.344 41.469 1 35.5 178 VAL A O 1
ATOM 1350 N N . MET B 1 1 ? -15.695 28.234 5.152 1 55.69 1 MET B N 1
ATOM 1351 C CA . MET B 1 1 ? -16.875 27.547 4.656 1 55.69 1 MET B CA 1
ATOM 1352 C C . MET B 1 1 ? -16.531 26.672 3.449 1 55.69 1 MET B C 1
ATOM 1354 O O . MET B 1 1 ? -16.922 25.516 3.387 1 55.69 1 MET B O 1
ATOM 1358 N N . ALA B 1 2 ? -15.664 27.156 2.543 1 72.5 2 ALA B N 1
ATOM 1359 C CA . ALA B 1 2 ? -15.328 26.453 1.317 1 72.5 2 ALA B CA 1
ATOM 1360 C C . ALA B 1 2 ? -14.523 25.188 1.624 1 72.5 2 ALA B C 1
ATOM 1362 O O . ALA B 1 2 ? -14.781 24.125 1.057 1 72.5 2 ALA B O 1
ATOM 1363 N N . CYS B 1 3 ? -13.781 25.141 2.666 1 74.25 3 CYS B N 1
ATOM 1364 C CA . CYS B 1 3 ? -12.945 24 2.988 1 74.25 3 CYS B CA 1
ATOM 1365 C C . CYS B 1 3 ? -13.766 22.875 3.596 1 74.25 3 CYS B C 1
ATOM 1367 O O . CYS B 1 3 ? -13.547 21.703 3.289 1 74.25 3 CYS B O 1
ATOM 1369 N N . ARG B 1 4 ? -14.773 23.359 4.242 1 81.25 4 ARG B N 1
ATOM 1370 C CA . ARG B 1 4 ? -15.633 22.359 4.871 1 81.25 4 ARG B CA 1
ATOM 1371 C C . ARG B 1 4 ? -16.484 21.641 3.834 1 81.25 4 ARG B C 1
ATOM 1373 O O . ARG B 1 4 ? -16.672 20.422 3.91 1 81.25 4 ARG B O 1
ATOM 1380 N N . VAL B 1 5 ? -16.969 22.406 2.963 1 87.44 5 VAL B N 1
ATOM 1381 C CA . VAL B 1 5 ? -17.797 21.828 1.909 1 87.44 5 VAL B CA 1
ATOM 1382 C C . VAL B 1 5 ? -16.969 20.875 1.054 1 87.44 5 VAL B C 1
ATOM 1384 O O . VAL B 1 5 ? -17.438 19.797 0.678 1 87.44 5 VAL B O 1
ATOM 1387 N N . MET B 1 6 ? -15.789 21.25 0.733 1 90.94 6 MET B N 1
ATOM 1388 C CA . MET B 1 6 ? -14.898 20.406 -0.059 1 90.94 6 MET B CA 1
ATOM 1389 C C . MET B 1 6 ? -14.602 19.094 0.667 1 90.94 6 MET B C 1
ATOM 1391 O O . MET B 1 6 ? -14.562 18.031 0.048 1 90.94 6 MET B O 1
ATOM 1395 N N . GLU B 1 7 ? -14.453 19.172 1.868 1 91.44 7 GLU B N 1
ATOM 1396 C CA . GLU B 1 7 ? -14.188 17.969 2.656 1 91.44 7 GLU B CA 1
ATOM 1397 C C . GLU B 1 7 ? -15.383 17.016 2.623 1 91.44 7 GLU B C 1
ATOM 1399 O O . GLU B 1 7 ? -15.211 15.805 2.506 1 91.44 7 GLU B O 1
ATOM 1404 N N . VAL B 1 8 ? -16.531 17.594 2.76 1 92.31 8 VAL B N 1
ATOM 1405 C CA . VAL B 1 8 ? -17.734 16.766 2.74 1 92.31 8 VAL B CA 1
ATOM 1406 C C . VAL B 1 8 ? -17.922 16.156 1.354 1 92.31 8 VAL B C 1
ATOM 1408 O O . VAL B 1 8 ? -18.234 14.969 1.234 1 92.31 8 VAL B O 1
ATOM 1411 N N . LEU B 1 9 ? -17.672 16.875 0.354 1 95.56 9 LEU B N 1
ATOM 1412 C CA . LEU B 1 9 ? -17.797 16.375 -1.011 1 95.56 9 LEU B CA 1
ATOM 1413 C C . LEU B 1 9 ? -16.797 15.266 -1.277 1 95.56 9 LEU B C 1
ATOM 1415 O O . LEU B 1 9 ? -17.125 14.266 -1.915 1 95.56 9 LEU B O 1
ATOM 1419 N N . LEU B 1 10 ? -15.641 15.445 -0.81 1 96.88 10 LEU B N 1
ATOM 1420 C CA . LEU B 1 10 ? -14.609 14.43 -1 1 96.88 10 LEU B CA 1
ATOM 1421 C C . LEU B 1 10 ? -14.953 13.156 -0.235 1 96.88 10 LEU B C 1
ATOM 1423 O O . LEU B 1 10 ? -14.711 12.047 -0.719 1 96.88 10 LEU B O 1
ATOM 1427 N N . ARG B 1 11 ? -15.555 13.297 0.893 1 97.5 11 ARG B N 1
ATOM 1428 C CA . ARG B 1 11 ? -15.945 12.125 1.67 1 97.5 11 ARG B CA 1
ATOM 1429 C C . ARG B 1 11 ? -17.078 11.367 0.99 1 97.5 11 ARG B C 1
ATOM 1431 O O . ARG B 1 11 ? -17.109 10.141 0.994 1 97.5 11 ARG B O 1
ATOM 1438 N N . VAL B 1 12 ? -17.953 12.086 0.416 1 97.25 12 VAL B N 1
ATOM 1439 C CA . VAL B 1 12 ? -19.031 11.445 -0.32 1 97.25 12 VAL B CA 1
ATOM 1440 C C . VAL B 1 12 ? -18.484 10.719 -1.539 1 97.25 12 VAL B C 1
ATOM 1442 O O . VAL B 1 12 ? -18.875 9.586 -1.832 1 97.25 12 VAL B O 1
ATOM 1445 N N . LEU B 1 13 ? -17.578 11.328 -2.162 1 98.25 13 LEU B N 1
ATOM 1446 C CA . LEU B 1 13 ? -16.938 10.695 -3.311 1 98.25 13 LEU B CA 1
ATOM 1447 C C . LEU B 1 13 ? -16.203 9.422 -2.893 1 98.25 13 LEU B C 1
ATOM 1449 O O . LEU B 1 13 ? -16.281 8.406 -3.586 1 98.25 13 LEU B O 1
ATOM 1453 N N . ALA B 1 14 ? -15.516 9.5 -1.78 1 98.31 14 ALA B N 1
ATOM 1454 C CA . ALA B 1 14 ? -14.812 8.328 -1.271 1 98.31 14 ALA B CA 1
ATOM 1455 C C . ALA B 1 14 ? -15.781 7.199 -0.953 1 98.31 14 ALA B C 1
ATOM 1457 O O . ALA B 1 14 ? -15.492 6.027 -1.208 1 98.31 14 ALA B O 1
ATOM 1458 N N . ILE B 1 15 ? -16.922 7.5 -0.448 1 98.5 15 ILE B N 1
ATOM 1459 C CA . ILE B 1 15 ? -17.938 6.504 -0.141 1 98.5 15 ILE B CA 1
ATOM 1460 C C . ILE B 1 15 ? -18.406 5.828 -1.43 1 98.5 15 ILE B C 1
ATOM 1462 O O . ILE B 1 15 ? -18.438 4.602 -1.521 1 98.5 15 ILE B O 1
ATOM 1466 N N . LEU B 1 16 ? -18.719 6.617 -2.398 1 98.62 16 LEU B N 1
ATOM 1467 C CA . LEU B 1 16 ? -19.25 6.098 -3.654 1 98.62 16 LEU B CA 1
ATOM 1468 C C . LEU B 1 16 ? -18.203 5.227 -4.359 1 98.62 16 LEU B C 1
ATOM 1470 O O . LEU B 1 16 ? -18.531 4.125 -4.82 1 98.62 16 LEU B O 1
ATOM 1474 N N . LEU B 1 17 ? -17.016 5.695 -4.406 1 98.75 17 LEU B N 1
ATOM 1475 C CA . LEU B 1 17 ? -15.945 4.945 -5.062 1 98.75 17 LEU B CA 1
ATOM 1476 C C . LEU B 1 17 ? -15.672 3.637 -4.328 1 98.75 17 LEU B C 1
ATOM 1478 O O . LEU B 1 17 ? -15.492 2.592 -4.957 1 98.75 17 LEU B O 1
ATOM 1482 N N . SER B 1 18 ? -15.625 3.693 -2.992 1 98.69 18 SER B N 1
ATOM 1483 C CA . SER B 1 18 ? -15.32 2.512 -2.193 1 98.69 18 SER B CA 1
ATOM 1484 C C . SER B 1 18 ? -16.453 1.489 -2.256 1 98.69 18 SER B C 1
ATOM 1486 O O . SER B 1 18 ? -16.203 0.285 -2.342 1 98.69 18 SER B O 1
ATOM 1488 N N . ILE B 1 19 ? -17.656 1.912 -2.234 1 98.56 19 ILE B N 1
ATOM 1489 C CA . ILE B 1 19 ? -18.781 0.999 -2.35 1 98.56 19 ILE B CA 1
ATOM 1490 C C . ILE B 1 19 ? -18.797 0.361 -3.736 1 98.56 19 ILE B C 1
ATOM 1492 O O . ILE B 1 19 ? -18.953 -0.855 -3.867 1 98.56 19 ILE B O 1
ATOM 1496 N N . ALA B 1 20 ? -18.609 1.186 -4.73 1 98.56 20 ALA B N 1
ATOM 1497 C CA . ALA B 1 20 ? -18.562 0.659 -6.09 1 98.56 20 ALA B CA 1
ATOM 1498 C C . ALA B 1 20 ? -17.438 -0.363 -6.25 1 98.56 20 ALA B C 1
ATOM 1500 O O . ALA B 1 20 ? -17.656 -1.442 -6.809 1 98.56 20 ALA B O 1
ATOM 1501 N N . GLY B 1 21 ? -16.234 -0.018 -5.734 1 98.44 21 GLY B N 1
ATOM 1502 C CA . GLY B 1 21 ? -15.125 -0.944 -5.809 1 98.44 21 GLY B CA 1
ATOM 1503 C C . GLY B 1 21 ? -15.375 -2.246 -5.074 1 98.44 21 GLY B C 1
ATOM 1504 O O . GLY B 1 21 ? -15.023 -3.322 -5.566 1 98.44 21 GLY B O 1
ATOM 1505 N N . ALA B 1 22 ? -15.969 -2.148 -3.924 1 98.31 22 ALA B N 1
ATOM 1506 C CA . ALA B 1 22 ? -16.281 -3.334 -3.131 1 98.31 22 ALA B CA 1
ATOM 1507 C C . ALA B 1 22 ? -17.344 -4.188 -3.822 1 98.31 22 ALA B C 1
ATOM 1509 O O . ALA B 1 22 ? -17.203 -5.414 -3.896 1 98.31 22 ALA B O 1
ATOM 1510 N N . LEU B 1 23 ? -18.375 -3.574 -4.359 1 98.12 23 LEU B N 1
ATOM 1511 C CA . LEU B 1 23 ? -19.484 -4.297 -4.98 1 98.12 23 LEU B CA 1
ATOM 1512 C C . LEU B 1 23 ? -19.031 -4.984 -6.262 1 98.12 23 LEU B C 1
ATOM 1514 O O . LEU B 1 23 ? -19.375 -6.141 -6.508 1 98.12 23 LEU B O 1
ATOM 1518 N N . VAL B 1 24 ? -18.281 -4.266 -7.07 1 97.88 24 VAL B N 1
ATOM 1519 C CA . VAL B 1 24 ? -17.766 -4.844 -8.312 1 97.88 24 VAL B CA 1
ATOM 1520 C C . VAL B 1 24 ? -16.938 -6.09 -8.008 1 97.88 24 VAL B C 1
ATOM 1522 O O . VAL B 1 24 ? -17.094 -7.121 -8.664 1 97.88 24 VAL B O 1
ATOM 1525 N N . MET B 1 25 ? -16.109 -6.023 -7.012 1 97.62 25 MET B N 1
ATOM 1526 C CA . MET B 1 25 ? -15.281 -7.164 -6.637 1 97.62 25 MET B CA 1
ATOM 1527 C C . MET B 1 25 ? -16.125 -8.273 -6.023 1 97.62 25 MET B C 1
ATOM 1529 O O . MET B 1 25 ? -15.961 -9.445 -6.367 1 97.62 25 MET B O 1
ATOM 1533 N N . ALA B 1 26 ? -16.984 -7.91 -5.156 1 96.38 26 ALA B N 1
ATOM 1534 C CA . ALA B 1 26 ? -17.766 -8.891 -4.41 1 96.38 26 ALA B CA 1
ATOM 1535 C C . ALA B 1 26 ? -18.688 -9.664 -5.34 1 96.38 26 ALA B C 1
ATOM 1537 O O . ALA B 1 26 ? -19.016 -10.828 -5.082 1 96.38 26 ALA B O 1
ATOM 1538 N N . LYS B 1 27 ? -19.125 -9.07 -6.402 1 95.44 27 LYS B N 1
ATOM 1539 C CA . LYS B 1 27 ? -20.047 -9.727 -7.332 1 95.44 27 LYS B CA 1
ATOM 1540 C C . LYS B 1 27 ? -19.281 -10.367 -8.492 1 95.44 27 LYS B C 1
ATOM 1542 O O . LYS B 1 27 ? -19.891 -10.977 -9.375 1 95.44 27 LYS B O 1
ATOM 1547 N N . ASP B 1 28 ? -17.984 -10.242 -8.438 1 94.5 28 ASP B N 1
ATOM 1548 C CA . ASP B 1 28 ? -17.156 -10.75 -9.523 1 94.5 28 ASP B CA 1
ATOM 1549 C C . ASP B 1 28 ? -17.062 -12.273 -9.484 1 94.5 28 ASP B C 1
ATOM 1551 O O . ASP B 1 28 ? -16.562 -12.844 -8.516 1 94.5 28 ASP B O 1
ATOM 1555 N N . LYS B 1 29 ? -17.625 -12.898 -10.469 1 92.94 29 LYS B N 1
ATOM 1556 C CA . LYS B 1 29 ? -17.562 -14.344 -10.641 1 92.94 29 LYS B CA 1
ATOM 1557 C C . LYS B 1 29 ? -17.625 -14.727 -12.117 1 92.94 29 LYS B C 1
ATOM 1559 O O . LYS B 1 29 ? -18.156 -13.977 -12.938 1 92.94 29 LYS B O 1
ATOM 1564 N N . GLN B 1 30 ? -16.953 -15.82 -12.375 1 92.69 30 GLN B N 1
ATOM 1565 C CA . GLN B 1 30 ? -16.969 -16.344 -13.734 1 92.69 30 GLN B CA 1
ATOM 1566 C C . GLN B 1 30 ? -16.781 -17.859 -13.742 1 92.69 30 GLN B C 1
ATOM 1568 O O . GLN B 1 30 ? -15.891 -18.391 -13.062 1 92.69 30 GLN B O 1
ATOM 1573 N N . ASP B 1 31 ? -17.672 -18.547 -14.477 1 90.69 31 ASP B N 1
ATOM 1574 C CA . ASP B 1 31 ? -17.562 -19.984 -14.68 1 90.69 31 ASP B CA 1
ATOM 1575 C C . ASP B 1 31 ? -17.125 -20.297 -16.109 1 90.69 31 ASP B C 1
ATOM 1577 O O . ASP B 1 31 ? -17.609 -19.688 -17.062 1 90.69 31 ASP B O 1
ATOM 1581 N N . THR B 1 32 ? -16.078 -21.125 -16.188 1 87.81 32 THR B N 1
ATOM 1582 C CA . THR B 1 32 ? -15.641 -21.531 -17.516 1 87.81 32 THR B CA 1
ATOM 1583 C C . THR B 1 32 ? -15.367 -23.031 -17.562 1 87.81 32 THR B C 1
ATOM 1585 O O . THR B 1 32 ? -15.43 -23.703 -16.531 1 87.81 32 THR B O 1
ATOM 1588 N N . PHE B 1 33 ? -15.219 -23.578 -18.906 1 84.88 33 PHE B N 1
ATOM 1589 C CA . PHE B 1 33 ? -14.883 -24.984 -19.109 1 84.88 33 PHE B CA 1
ATOM 1590 C C . PHE B 1 33 ? -13.547 -25.109 -19.844 1 84.88 33 PHE B C 1
ATOM 1592 O O . PHE B 1 33 ? -13.258 -24.359 -20.766 1 84.88 33 PHE B O 1
ATOM 1599 N N . VAL B 1 34 ? -12.734 -25.891 -19.125 1 76 34 VAL B N 1
ATOM 1600 C CA . VAL B 1 34 ? -11.492 -26.188 -19.812 1 76 34 VAL B CA 1
ATOM 1601 C C . VAL B 1 34 ? -11.469 -27.656 -20.25 1 76 34 VAL B C 1
ATOM 1603 O O . VAL B 1 34 ? -12.031 -28.516 -19.562 1 76 34 VAL B O 1
ATOM 1606 N N . MET B 1 35 ? -10.945 -27.812 -21.484 1 76.38 35 MET B N 1
ATOM 1607 C CA . MET B 1 35 ? -10.891 -29.172 -22.016 1 76.38 35 MET B CA 1
ATOM 1608 C C . MET B 1 35 ? -9.602 -29.859 -21.578 1 76.38 35 MET B C 1
ATOM 1610 O O . MET B 1 35 ? -8.508 -29.391 -21.891 1 76.38 35 MET B O 1
ATOM 1614 N N . LEU B 1 36 ? -9.695 -30.641 -20.609 1 74.38 36 LEU B N 1
ATOM 1615 C CA . LEU B 1 36 ? -8.586 -31.531 -20.312 1 74.38 36 LEU B CA 1
ATOM 1616 C C . LEU B 1 36 ? -8.648 -32.812 -21.156 1 74.38 36 LEU B C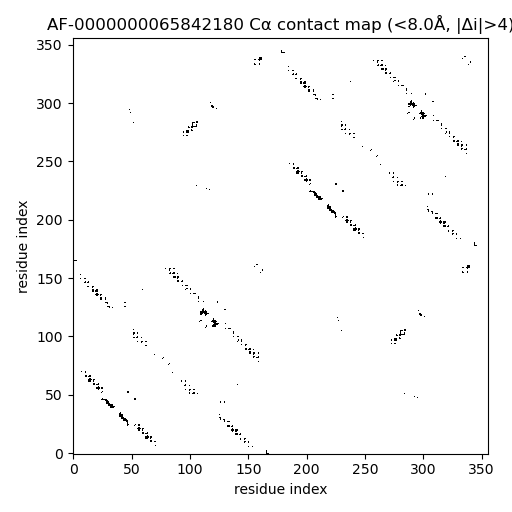 1
ATOM 1618 O O . LEU B 1 36 ? -9.359 -33.75 -20.812 1 74.38 36 LEU B O 1
ATOM 1622 N N . GLY B 1 37 ? -7.902 -32.781 -22.156 1 75.94 37 GLY B N 1
ATOM 1623 C CA . GLY B 1 37 ? -8.07 -33.844 -23.125 1 75.94 37 GLY B CA 1
ATOM 1624 C C . GLY B 1 37 ? -9.422 -33.844 -23.812 1 75.94 37 GLY B C 1
ATOM 1625 O O . GLY B 1 37 ? -9.734 -32.906 -24.547 1 75.94 37 GLY B O 1
ATOM 1626 N N . THR B 1 38 ? -10.375 -34.812 -23.531 1 80.06 38 THR B N 1
ATOM 1627 C CA . THR B 1 38 ? -11.695 -34.906 -24.141 1 80.06 38 THR B CA 1
ATOM 1628 C C . THR B 1 38 ? -12.789 -34.625 -23.109 1 80.06 38 THR B C 1
ATOM 1630 O O . THR B 1 38 ? -13.977 -34.656 -23.438 1 80.06 38 THR B O 1
ATOM 1633 N N . VAL B 1 39 ? -12.484 -34.312 -21.875 1 84.06 39 VAL B N 1
ATOM 1634 C CA . VAL B 1 39 ? -13.469 -34.156 -20.812 1 84.06 39 VAL B CA 1
ATOM 1635 C C . VAL B 1 39 ? -13.508 -32.688 -20.391 1 84.06 39 VAL B C 1
ATOM 1637 O O . VAL B 1 39 ? -12.477 -32.094 -20.047 1 84.06 39 VAL B O 1
ATOM 1640 N N . PRO B 1 40 ? -14.703 -32.188 -20.5 1 83.25 40 PRO B N 1
ATOM 1641 C CA . PRO B 1 40 ? -14.836 -30.797 -20.031 1 83.25 40 PRO B CA 1
ATOM 1642 C C . PRO B 1 40 ? -14.836 -30.688 -18.516 1 83.25 40 PRO B C 1
ATOM 1644 O O . PRO B 1 40 ? -15.641 -31.328 -17.844 1 83.25 40 PRO B O 1
ATOM 1647 N N . VAL B 1 41 ? -13.836 -29.984 -17.953 1 82.19 41 VAL B N 1
ATOM 1648 C CA . VAL B 1 41 ? -13.742 -29.75 -16.516 1 82.19 41 VAL B CA 1
ATOM 1649 C C . VAL B 1 41 ? -14.133 -28.297 -16.203 1 82.19 41 VAL B C 1
ATOM 1651 O O . VAL B 1 41 ? -13.562 -27.359 -16.766 1 82.19 41 VAL B O 1
ATOM 1654 N N . PRO B 1 42 ? -15.148 -28.266 -15.375 1 85.44 42 PRO B N 1
ATOM 1655 C CA . PRO B 1 42 ? -15.562 -26.906 -15.023 1 85.44 42 PRO B CA 1
ATOM 1656 C C . PRO B 1 42 ? -14.57 -26.203 -14.102 1 85.44 42 PRO B C 1
ATOM 1658 O O . PRO B 1 42 ? -14.023 -26.828 -13.188 1 85.44 42 PRO B O 1
ATOM 1661 N N . LEU B 1 43 ? -14.219 -24.922 -14.477 1 86.62 43 LEU B N 1
ATOM 1662 C CA . LEU B 1 43 ? -13.375 -24.078 -13.656 1 86.62 43 LEU B CA 1
ATOM 1663 C C . LEU B 1 43 ? -14.141 -22.844 -13.172 1 86.62 43 LEU B C 1
ATOM 1665 O O . LEU B 1 43 ? -14.93 -22.266 -13.922 1 86.62 43 LEU B O 1
ATOM 1669 N N . TYR B 1 44 ? -13.922 -22.5 -11.938 1 89.5 44 TYR B N 1
ATOM 1670 C CA . TYR B 1 44 ? -14.625 -21.375 -11.32 1 89.5 44 TYR B CA 1
ATOM 1671 C C . TYR B 1 44 ? -13.648 -20.312 -10.828 1 89.5 44 TYR B C 1
ATOM 1673 O O . TYR B 1 44 ? -12.578 -20.641 -10.312 1 89.5 44 TYR B O 1
ATOM 1681 N N . ALA B 1 45 ? -14.062 -19.156 -11.148 1 90.75 45 ALA B N 1
ATOM 1682 C CA . ALA B 1 45 ? -13.312 -18.031 -10.586 1 90.75 45 ALA B CA 1
ATOM 1683 C C . ALA B 1 45 ? -14.219 -17.156 -9.727 1 90.75 45 ALA B C 1
ATOM 1685 O O . ALA B 1 45 ? -15.273 -16.703 -10.188 1 90.75 45 ALA B O 1
ATOM 1686 N N . ARG B 1 46 ? -13.836 -17.047 -8.508 1 93.12 46 ARG B N 1
ATOM 1687 C CA . ARG B 1 46 ? -14.539 -16.219 -7.535 1 93.12 46 ARG B CA 1
ATOM 1688 C C . ARG B 1 46 ? -13.57 -15.32 -6.77 1 93.12 46 ARG B C 1
ATOM 1690 O O . ARG B 1 46 ? -12.438 -15.727 -6.492 1 93.12 46 ARG B O 1
ATOM 1697 N N . HIS B 1 47 ? -14.102 -14.18 -6.406 1 92.38 47 HIS B N 1
ATOM 1698 C CA . HIS B 1 47 ? -13.258 -13.281 -5.633 1 92.38 47 HIS B CA 1
ATOM 1699 C C . HIS B 1 47 ? -12.898 -13.883 -4.277 1 92.38 47 HIS B C 1
ATOM 1701 O O . HIS B 1 47 ? -11.836 -13.602 -3.729 1 92.38 47 HIS B O 1
ATOM 1707 N N . SER B 1 48 ? -13.742 -14.75 -3.729 1 92.06 48 SER B N 1
ATOM 1708 C CA . SER B 1 48 ? -13.555 -15.328 -2.402 1 92.06 48 SER B CA 1
ATOM 1709 C C . SER B 1 48 ? -12.422 -16.344 -2.395 1 92.06 48 SER B C 1
ATOM 1711 O O . SER B 1 48 ? -11.953 -16.766 -1.33 1 92.06 48 SER B O 1
ATOM 1713 N N . TYR B 1 49 ? -12.008 -16.734 -3.545 1 90.12 49 TYR B N 1
ATOM 1714 C CA . TYR B 1 49 ? -10.945 -17.734 -3.645 1 90.12 49 TYR B CA 1
ATOM 1715 C C . TYR B 1 49 ? -9.578 -17.094 -3.43 1 90.12 49 TYR B C 1
ATOM 1717 O O . TYR B 1 49 ? -8.594 -17.781 -3.176 1 90.12 49 TYR B O 1
ATOM 1725 N N . VAL B 1 50 ? -9.555 -15.812 -3.609 1 92.06 50 VAL B N 1
ATOM 1726 C CA . VAL B 1 50 ? -8.297 -15.094 -3.451 1 92.06 50 VAL B CA 1
ATOM 1727 C C . VAL B 1 50 ? -8.375 -14.18 -2.229 1 92.06 50 VAL B C 1
ATOM 1729 O O . VAL B 1 50 ? -9.195 -13.258 -2.189 1 92.06 50 VAL B O 1
ATOM 1732 N N . GLU B 1 51 ? -7.57 -14.43 -1.242 1 93 51 GLU B N 1
ATOM 1733 C CA . GLU B 1 51 ? -7.574 -13.703 0.024 1 93 51 GLU B CA 1
ATOM 1734 C C . GLU B 1 51 ? -7.332 -12.211 -0.193 1 93 51 GLU B C 1
ATOM 1736 O O . GLU B 1 51 ? -7.938 -11.375 0.478 1 93 51 GLU B O 1
ATOM 1741 N N . ALA B 1 52 ? -6.438 -11.859 -1.12 1 95.12 52 ALA B N 1
ATOM 1742 C CA . ALA B 1 52 ? -6.145 -10.453 -1.394 1 95.12 52 ALA B CA 1
ATOM 1743 C C . ALA B 1 52 ? -7.391 -9.711 -1.869 1 95.12 52 ALA B C 1
ATOM 1745 O O . ALA B 1 52 ? -7.602 -8.547 -1.517 1 95.12 52 ALA B O 1
ATOM 1746 N N . PHE B 1 53 ? -8.234 -10.352 -2.633 1 97.06 53 PHE B N 1
ATOM 1747 C CA . PHE B 1 53 ? -9.453 -9.734 -3.145 1 97.06 53 PHE B CA 1
ATOM 1748 C C . PHE B 1 53 ? -10.484 -9.57 -2.035 1 97.06 53 PHE B C 1
ATOM 1750 O O . PHE B 1 53 ? -11.188 -8.555 -1.978 1 97.06 53 PHE B O 1
ATOM 1757 N N . VAL B 1 54 ? -10.57 -10.547 -1.205 1 96.5 54 VAL B N 1
ATOM 1758 C CA . VAL B 1 54 ? -11.469 -10.453 -0.06 1 96.5 54 VAL B CA 1
ATOM 1759 C C . VAL B 1 54 ? -11.047 -9.297 0.841 1 96.5 54 VAL B C 1
ATOM 1761 O O . VAL B 1 54 ? -11.883 -8.516 1.298 1 96.5 54 VAL B O 1
ATOM 1764 N N . PHE B 1 55 ? -9.781 -9.25 1.034 1 97.31 55 PHE B N 1
ATOM 1765 C CA . PHE B 1 55 ? -9.242 -8.148 1.831 1 97.31 55 PHE B CA 1
ATOM 1766 C C . PHE B 1 55 ? -9.562 -6.809 1.19 1 97.31 55 PHE B C 1
ATOM 1768 O O . PHE B 1 55 ? -9.898 -5.848 1.888 1 97.31 55 PHE B O 1
ATOM 1775 N N . LEU B 1 56 ? -9.453 -6.719 -0.045 1 98.19 56 LEU B N 1
ATOM 1776 C CA . LEU B 1 56 ? -9.773 -5.488 -0.764 1 98.19 56 LEU B CA 1
ATOM 1777 C C . LEU B 1 56 ? -11.227 -5.086 -0.536 1 98.19 56 LEU B C 1
ATOM 1779 O O . LEU B 1 56 ? -11.523 -3.91 -0.312 1 98.19 56 LEU B O 1
ATOM 1783 N N . VAL B 1 57 ? -12.148 -6.027 -0.547 1 98.44 57 VAL B N 1
ATOM 1784 C CA . VAL B 1 57 ? -13.562 -5.777 -0.33 1 98.44 57 VAL B CA 1
ATOM 1785 C C . VAL B 1 57 ? -13.789 -5.25 1.085 1 98.44 57 VAL B C 1
ATOM 1787 O O . VAL B 1 57 ? -14.469 -4.238 1.278 1 98.44 57 VAL B O 1
ATOM 1790 N N . TYR B 1 58 ? -13.164 -5.883 2.023 1 98.19 58 TYR B N 1
ATOM 1791 C CA . TYR B 1 58 ? -13.305 -5.453 3.412 1 98.19 58 TYR B CA 1
ATOM 1792 C C . TYR B 1 58 ? -12.719 -4.062 3.613 1 98.19 58 TYR B C 1
ATOM 1794 O O . TYR B 1 58 ? -13.32 -3.221 4.289 1 98.19 58 TYR B O 1
ATOM 1802 N N . ALA B 1 59 ? -11.555 -3.865 3.076 1 98.38 59 ALA B N 1
ATOM 1803 C CA . ALA B 1 59 ? -10.914 -2.562 3.215 1 98.38 59 ALA B CA 1
ATOM 1804 C C . ALA B 1 59 ? -11.781 -1.453 2.637 1 98.38 59 ALA B C 1
ATOM 1806 O O . ALA B 1 59 ? -11.961 -0.406 3.262 1 98.38 59 ALA B O 1
ATOM 1807 N N . ASN B 1 60 ? -12.312 -1.703 1.464 1 98.69 60 ASN B N 1
ATOM 1808 C CA . ASN B 1 60 ? -13.219 -0.738 0.858 1 98.69 60 ASN B CA 1
ATOM 1809 C C . ASN B 1 60 ? -14.461 -0.516 1.725 1 98.69 60 ASN B C 1
ATOM 1811 O O . ASN B 1 60 ? -14.93 0.615 1.867 1 98.69 60 ASN B O 1
ATOM 1815 N N . GLY B 1 61 ? -14.977 -1.588 2.283 1 98.56 61 GLY B N 1
ATOM 1816 C CA . GLY B 1 61 ? -16.109 -1.459 3.176 1 98.56 61 GLY B CA 1
ATOM 1817 C C . GLY B 1 61 ? -15.82 -0.614 4.402 1 98.56 61 GLY B C 1
ATOM 1818 O O . GLY B 1 61 ? -16.625 0.245 4.773 1 98.56 61 GLY B O 1
ATOM 1819 N N . ILE B 1 62 ? -14.742 -0.801 5 1 98.56 62 ILE B N 1
ATOM 1820 C CA . ILE B 1 62 ? -14.32 -0.059 6.184 1 98.56 62 ILE B CA 1
ATOM 1821 C C . ILE B 1 62 ? -14.195 1.425 5.848 1 98.56 62 ILE B C 1
ATOM 1823 O O . ILE B 1 62 ? -14.656 2.281 6.605 1 98.56 62 ILE B O 1
ATOM 1827 N N . VAL B 1 63 ? -13.586 1.679 4.734 1 98.44 63 VAL B N 1
ATOM 1828 C CA . VAL B 1 63 ? -13.391 3.061 4.305 1 98.44 63 VAL B CA 1
ATOM 1829 C C . VAL B 1 63 ? -14.742 3.732 4.094 1 98.44 63 VAL B C 1
ATOM 1831 O O . VAL B 1 63 ? -14.945 4.875 4.508 1 98.44 63 VAL B O 1
ATOM 1834 N N . ALA B 1 64 ? -15.695 3.051 3.459 1 98.38 64 ALA B N 1
ATOM 1835 C CA . ALA B 1 64 ? -17.016 3.613 3.219 1 98.38 64 ALA B CA 1
ATOM 1836 C C . ALA B 1 64 ? -17.734 3.918 4.531 1 98.38 64 ALA B C 1
ATOM 1838 O O . ALA B 1 64 ? -18.312 4.996 4.699 1 98.38 64 ALA B O 1
ATOM 1839 N N . ILE B 1 65 ? -17.672 3 5.469 1 98.25 65 ILE B N 1
ATOM 1840 C CA . ILE B 1 65 ? -18.312 3.176 6.766 1 98.25 65 ILE B CA 1
ATOM 1841 C C . ILE B 1 65 ? -17.688 4.352 7.504 1 98.25 65 ILE B C 1
ATOM 1843 O O . ILE B 1 65 ? -18.391 5.211 8.039 1 98.25 65 ILE B O 1
ATOM 1847 N N . TYR B 1 66 ? -16.438 4.383 7.484 1 98.06 66 TYR B N 1
ATOM 1848 C CA . TYR B 1 66 ? -15.711 5.457 8.164 1 98.06 66 TYR B CA 1
ATOM 1849 C C . TYR B 1 66 ? -16.078 6.816 7.586 1 98.06 66 TYR B C 1
ATOM 1851 O O . TYR B 1 66 ? -16.359 7.754 8.336 1 98.06 66 TYR B O 1
ATOM 1859 N N . CYS B 1 67 ? -15.992 6.941 6.297 1 97.56 67 CYS B N 1
ATOM 1860 C CA . CYS B 1 67 ? -16.297 8.227 5.672 1 97.56 67 CYS B CA 1
ATOM 1861 C C . CYS B 1 67 ? -17.734 8.656 5.977 1 97.56 67 CYS B C 1
ATOM 1863 O O . CYS B 1 67 ? -18 9.844 6.141 1 97.56 67 CYS B O 1
ATOM 1865 N N . PHE B 1 68 ? -18.609 7.711 6.043 1 96.94 68 PHE B N 1
ATOM 1866 C CA . PHE B 1 68 ? -19.984 8.016 6.398 1 96.94 68 PHE B CA 1
ATOM 1867 C C . PHE B 1 68 ? -20.062 8.594 7.809 1 96.94 68 PHE B C 1
ATOM 1869 O O . PHE B 1 68 ? -20.688 9.641 8.023 1 96.94 68 PHE B O 1
ATOM 1876 N N . ILE B 1 69 ? -19.406 8 8.727 1 96.62 69 ILE B N 1
ATOM 1877 C CA . ILE B 1 69 ? -19.391 8.445 10.117 1 96.62 69 ILE B CA 1
ATOM 1878 C C . ILE B 1 69 ? -18.703 9.805 10.219 1 96.62 69 ILE B C 1
ATOM 1880 O O . ILE B 1 69 ? -19.141 10.68 10.961 1 96.62 69 ILE B O 1
ATOM 1884 N N . ALA B 1 70 ? -17.656 9.945 9.484 1 95.38 70 ALA B N 1
ATOM 1885 C CA . ALA B 1 70 ? -16.875 11.18 9.516 1 95.38 70 ALA B CA 1
ATOM 1886 C C . ALA B 1 70 ? -17.703 12.359 9.047 1 95.38 70 ALA B C 1
ATOM 1888 O O . ALA B 1 70 ? -17.594 13.461 9.594 1 95.38 70 ALA B O 1
ATOM 1889 N N . VAL B 1 71 ? -18.516 12.203 8.016 1 93.81 71 VAL B N 1
ATOM 1890 C CA . VAL B 1 71 ? -19.391 13.266 7.527 1 93.81 71 VAL B CA 1
ATOM 1891 C C . VAL B 1 71 ? -20.375 13.664 8.625 1 93.81 71 VAL B C 1
ATOM 1893 O O . VAL B 1 71 ? -20.578 14.859 8.883 1 93.81 71 VAL B O 1
ATOM 1896 N N . LEU B 1 72 ? -20.953 12.727 9.312 1 92.81 72 LEU B N 1
ATOM 1897 C CA . LEU B 1 72 ? -21.922 12.992 10.375 1 92.81 72 LEU B CA 1
ATOM 1898 C C . LEU B 1 72 ? -21.266 13.742 11.531 1 92.81 72 LEU B C 1
ATOM 1900 O O . LEU B 1 72 ? -21.812 14.734 12.023 1 92.81 72 LEU B O 1
ATOM 1904 N N . LEU B 1 73 ? -20.062 13.344 11.875 1 89.25 73 LEU B N 1
ATOM 1905 C CA . LEU B 1 73 ? -19.344 13.961 12.984 1 89.25 73 LEU B CA 1
ATOM 1906 C C . LEU B 1 73 ? -18.906 15.383 12.625 1 89.25 73 LEU B C 1
ATOM 1908 O O . LEU B 1 73 ? -18.922 16.281 13.477 1 89.25 73 LEU B O 1
ATOM 1912 N N . SER B 1 74 ? -18.484 15.531 11.414 1 84 74 SER B N 1
ATOM 1913 C CA . SER B 1 74 ? -18.016 16.844 10.992 1 84 74 SER B CA 1
ATOM 1914 C C . SER B 1 74 ? -19.156 17.859 10.992 1 84 74 SER B C 1
ATOM 1916 O O . SER B 1 74 ? -18.922 19.062 11.133 1 84 74 SER B O 1
ATOM 1918 N N . LEU B 1 75 ? -20.391 17.406 10.836 1 84.88 75 LEU B N 1
ATOM 1919 C CA . LEU B 1 75 ? -21.562 18.266 10.859 1 84.88 75 LEU B CA 1
ATOM 1920 C C . LEU B 1 75 ? -21.984 18.578 12.289 1 84.88 75 LEU B C 1
ATOM 1922 O O . LEU B 1 75 ? -22.578 19.625 12.547 1 84.88 75 LEU B O 1
ATOM 1926 N N . LEU B 1 76 ? -21.656 17.812 13.18 1 84.56 76 LEU B N 1
ATOM 1927 C CA . LEU B 1 76 ? -22.188 17.938 14.531 1 84.56 76 LEU B CA 1
ATOM 1928 C C . LEU B 1 76 ? -21.219 18.703 15.43 1 84.56 76 LEU B C 1
ATOM 1930 O O . LEU B 1 76 ? -21.641 19.406 16.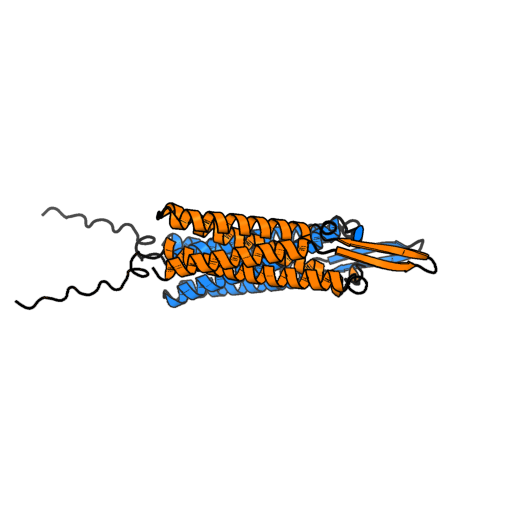344 1 84.56 76 LEU B O 1
ATOM 1934 N N . ALA B 1 77 ? -19.906 18.484 15.32 1 73.88 77 ALA B N 1
ATOM 1935 C CA . ALA B 1 77 ? -18.969 19.047 16.281 1 73.88 77 ALA B CA 1
ATOM 1936 C C . ALA B 1 77 ? -17.703 19.562 15.594 1 73.88 77 ALA B C 1
ATOM 1938 O O . ALA B 1 77 ? -17.312 19.062 14.547 1 73.88 77 ALA B O 1
ATOM 1939 N N . LYS B 1 78 ? -17.344 20.797 16.109 1 77.31 78 LYS B N 1
ATOM 1940 C CA . LYS B 1 78 ? -16.062 21.344 15.695 1 77.31 78 LYS B CA 1
ATOM 1941 C C . LYS B 1 78 ? -15.078 21.406 16.859 1 77.31 78 LYS B C 1
ATOM 1943 O O . LYS B 1 78 ? -15.312 22.109 17.844 1 77.31 78 LYS B O 1
ATOM 1948 N N . SER B 1 79 ? -14.359 20.344 17 1 84.69 79 SER B N 1
ATOM 1949 C CA . SER B 1 79 ? -13.344 20.344 18.047 1 84.69 79 SER B CA 1
ATOM 1950 C C . SER B 1 79 ? -11.977 19.953 17.5 1 84.69 79 SER B C 1
ATOM 1952 O O . SER B 1 79 ? -11.883 19.266 16.469 1 84.69 79 SER B O 1
ATOM 1954 N N . ARG B 1 80 ? -11.055 20.469 18.141 1 84.12 80 ARG B N 1
ATOM 1955 C CA . ARG B 1 80 ? -9.68 20.172 17.75 1 84.12 80 ARG B CA 1
ATOM 1956 C C . ARG B 1 80 ? -9.375 18.688 17.875 1 84.12 80 ARG B C 1
ATOM 1958 O O . ARG B 1 80 ? -8.602 18.141 17.094 1 84.12 80 ARG B O 1
ATOM 1965 N N . VAL B 1 81 ? -9.984 18.109 18.891 1 85.5 81 VAL B N 1
AT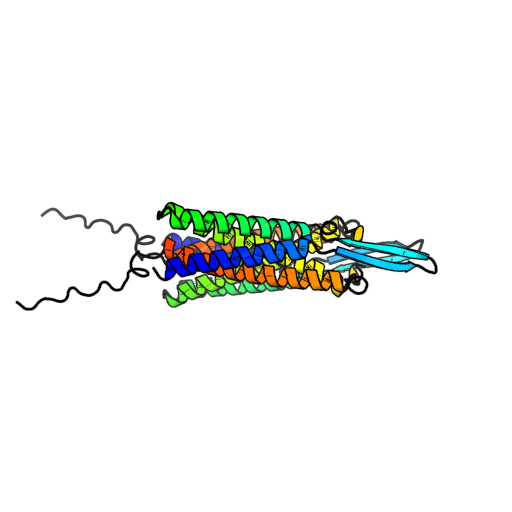OM 1966 C CA . VAL B 1 81 ? -9.789 16.688 19.125 1 85.5 81 VAL B CA 1
ATOM 1967 C C . VAL B 1 81 ? -10.383 15.891 17.969 1 85.5 81 VAL B C 1
ATOM 1969 O O . VAL B 1 81 ? -9.773 14.938 17.469 1 85.5 81 VAL B O 1
ATOM 1972 N N . LEU B 1 82 ? -11.516 16.312 17.516 1 88.69 82 LEU B N 1
ATOM 1973 C CA . LEU B 1 82 ? -12.164 15.648 16.391 1 88.69 82 LEU B CA 1
ATOM 1974 C C . LEU B 1 82 ? -11.352 15.828 15.109 1 88.69 82 LEU B C 1
ATOM 1976 O O . LEU B 1 82 ? -11.227 14.898 14.312 1 88.69 82 LEU B O 1
ATOM 1980 N N . ALA B 1 83 ? -10.781 16.969 14.984 1 87.5 83 ALA B N 1
ATOM 1981 C CA . ALA B 1 83 ? -9.945 17.234 13.812 1 87.5 83 ALA B CA 1
ATOM 1982 C C . ALA B 1 83 ? -8.719 16.328 13.805 1 87.5 83 ALA B C 1
ATOM 1984 O O . ALA B 1 83 ? -8.32 15.82 12.75 1 87.5 83 ALA B O 1
ATOM 1985 N N . GLY B 1 84 ? -8.156 16.172 14.945 1 88.44 84 GLY B N 1
ATOM 1986 C CA . GLY B 1 84 ? -7.023 15.273 15.062 1 88.44 84 GLY B CA 1
ATOM 1987 C C . GLY B 1 84 ? -7.379 13.828 14.773 1 88.44 84 GLY B C 1
ATOM 1988 O O . GLY B 1 84 ? -6.621 13.109 14.117 1 88.44 84 GLY B O 1
ATOM 1989 N N . LEU B 1 85 ? -8.484 13.445 15.273 1 91.12 85 LEU B N 1
ATOM 1990 C CA . LEU B 1 85 ? -8.945 12.078 15.047 1 91.12 85 LEU B CA 1
ATOM 1991 C C . LEU B 1 85 ? -9.234 11.836 13.562 1 91.12 85 LEU B C 1
ATOM 1993 O O . LEU B 1 85 ? -8.852 10.805 13.016 1 91.12 85 LEU B O 1
ATOM 1997 N N . LEU B 1 86 ? -9.836 12.789 12.984 1 91.69 86 LEU B N 1
ATOM 1998 C CA . LEU B 1 86 ? -10.133 12.664 11.562 1 91.69 86 LEU B CA 1
ATOM 1999 C C . LEU B 1 86 ? -8.852 12.633 10.742 1 91.69 86 LEU B C 1
ATOM 2001 O O . LEU B 1 86 ? -8.758 11.867 9.773 1 91.69 86 LEU B O 1
ATOM 2005 N N . PHE B 1 87 ? -7.949 13.391 11.148 1 90.25 87 PHE B N 1
ATOM 2006 C CA . PHE B 1 87 ? -6.668 13.406 10.453 1 90.25 87 PHE B CA 1
ATOM 2007 C C . PHE B 1 87 ? -5.984 12.047 10.562 1 90.25 87 PHE B C 1
ATOM 2009 O O . PHE B 1 87 ? -5.523 11.5 9.555 1 90.25 87 PHE B O 1
ATOM 2016 N N . PHE B 1 88 ? -5.949 11.508 11.695 1 90.94 88 PHE B N 1
ATOM 2017 C CA . PHE B 1 88 ? -5.289 10.227 11.93 1 90.94 88 PHE B CA 1
ATOM 2018 C C . PHE B 1 88 ? -6.004 9.109 11.188 1 90.94 88 PHE B C 1
ATOM 2020 O O . PHE B 1 88 ? -5.359 8.266 10.555 1 90.94 88 PHE B O 1
ATOM 2027 N N . MET B 1 89 ? -7.242 9.078 11.195 1 95 89 MET B N 1
ATOM 2028 C CA . MET B 1 89 ? -8.023 8.016 10.555 1 95 89 MET B CA 1
ATOM 2029 C C . MET B 1 89 ? -7.957 8.133 9.039 1 95 89 MET B C 1
ATOM 2031 O O . MET B 1 89 ? -7.895 7.121 8.336 1 95 89 MET B O 1
ATOM 2035 N N . ASP B 1 90 ? -7.988 9.391 8.578 1 94.56 90 ASP B N 1
ATOM 2036 C CA . ASP B 1 90 ? -7.844 9.594 7.137 1 94.56 90 ASP B CA 1
ATOM 2037 C C . ASP B 1 90 ? -6.52 9.016 6.633 1 94.56 90 ASP B C 1
ATOM 2039 O O . ASP B 1 90 ? -6.48 8.336 5.609 1 94.56 90 ASP B O 1
ATOM 2043 N N . GLN B 1 91 ? -5.523 9.219 7.363 1 92.06 91 GLN B N 1
ATOM 2044 C CA . GLN B 1 91 ? -4.207 8.727 6.977 1 92.06 91 GLN B CA 1
ATOM 2045 C C . GLN B 1 91 ? -4.129 7.207 7.094 1 92.06 91 GLN B C 1
ATOM 2047 O O . GLN B 1 91 ? -3.67 6.527 6.172 1 92.06 91 GLN B O 1
ATOM 2052 N N . ALA B 1 92 ? -4.547 6.668 8.148 1 94.62 92 ALA B N 1
ATOM 2053 C CA . ALA B 1 92 ? -4.484 5.23 8.406 1 94.62 92 ALA B CA 1
ATOM 2054 C C . ALA B 1 92 ? -5.285 4.453 7.367 1 94.62 92 ALA B C 1
ATOM 2056 O O . ALA B 1 92 ? -4.832 3.42 6.871 1 94.62 92 ALA B O 1
ATOM 2057 N N . LEU B 1 93 ? -6.438 4.98 7.043 1 97.44 93 LEU B N 1
ATOM 2058 C CA . LEU B 1 93 ? -7.297 4.266 6.105 1 97.44 93 LEU B CA 1
ATOM 2059 C C . LEU B 1 93 ? -6.77 4.391 4.68 1 97.44 93 LEU B C 1
ATOM 2061 O O . LEU B 1 93 ? -6.961 3.488 3.861 1 97.44 93 LEU B O 1
ATOM 2065 N N . ALA B 1 94 ? -6.109 5.535 4.387 1 96.94 94 ALA B N 1
ATOM 2066 C CA . ALA B 1 94 ? -5.441 5.645 3.092 1 96.94 94 ALA B CA 1
ATOM 2067 C C . ALA B 1 94 ? -4.355 4.582 2.947 1 96.94 94 ALA B C 1
ATOM 2069 O O . ALA B 1 94 ? -4.238 3.945 1.897 1 96.94 94 ALA B O 1
ATOM 2070 N N . TYR B 1 95 ? -3.615 4.34 3.984 1 96.88 95 TYR B N 1
ATOM 2071 C CA . TYR B 1 95 ? -2.57 3.322 3.975 1 96.88 95 TYR B CA 1
ATOM 2072 C C . TYR B 1 95 ? -3.17 1.927 3.855 1 96.88 95 TYR B C 1
ATOM 2074 O O . TYR B 1 95 ? -2.684 1.1 3.082 1 96.88 95 TYR B O 1
ATOM 2082 N N . LEU B 1 96 ? -4.176 1.676 4.605 1 97.06 96 LEU B N 1
ATOM 2083 C CA . LEU B 1 96 ? -4.828 0.371 4.586 1 97.06 96 LEU B CA 1
ATOM 2084 C C . LEU B 1 96 ? -5.371 0.054 3.199 1 97.06 96 LEU B C 1
ATOM 2086 O O . LEU B 1 96 ? -5.156 -1.044 2.68 1 97.06 96 LEU B O 1
ATOM 2090 N N . LEU B 1 97 ? -6.07 1.034 2.629 1 98.56 97 LEU B N 1
ATOM 2091 C CA . LEU B 1 97 ? -6.68 0.837 1.318 1 98.56 97 LEU B CA 1
ATOM 2092 C C . LEU B 1 97 ? -5.613 0.674 0.24 1 98.56 97 LEU B C 1
ATOM 2094 O O . LEU B 1 97 ? -5.766 -0.145 -0.669 1 98.56 97 LEU B O 1
ATOM 2098 N N . LEU B 1 98 ? -4.574 1.39 0.341 1 98.06 98 LEU B N 1
ATOM 2099 C CA . LEU B 1 98 ? -3.479 1.266 -0.614 1 98.06 98 LEU B CA 1
ATOM 2100 C C . LEU B 1 98 ? -2.82 -0.106 -0.509 1 98.06 98 LEU B C 1
ATOM 2102 O O . LEU B 1 98 ? -2.477 -0.714 -1.526 1 98.06 98 LEU B O 1
ATOM 2106 N N . ALA B 1 99 ? -2.635 -0.561 0.708 1 97.69 99 ALA B N 1
ATOM 2107 C CA . ALA B 1 99 ? -2.057 -1.888 0.905 1 97.69 99 ALA B CA 1
ATOM 2108 C C . ALA B 1 99 ? -2.932 -2.967 0.275 1 97.69 99 ALA B C 1
ATOM 2110 O O . ALA B 1 99 ? -2.43 -3.865 -0.405 1 97.69 99 ALA B O 1
ATOM 2111 N N . ALA B 1 100 ? -4.195 -2.846 0.511 1 98.12 100 ALA B N 1
ATOM 2112 C CA . ALA B 1 100 ? -5.129 -3.805 -0.074 1 98.12 100 ALA B CA 1
ATOM 2113 C C . ALA B 1 100 ? -5.109 -3.73 -1.599 1 98.12 100 ALA B C 1
ATOM 2115 O O . ALA B 1 100 ? -5.09 -4.762 -2.277 1 98.12 100 ALA B O 1
ATOM 2116 N N . ALA B 1 101 ? -5.121 -2.568 -2.131 1 98.31 101 ALA B N 1
ATOM 2117 C CA . ALA B 1 101 ? -5.102 -2.365 -3.578 1 98.31 101 ALA B CA 1
ATOM 2118 C C . ALA B 1 101 ? -3.797 -2.867 -4.188 1 98.31 101 ALA B C 1
ATOM 2120 O O . ALA B 1 101 ? -3.805 -3.523 -5.23 1 98.31 101 ALA B O 1
ATOM 2121 N N . ALA B 1 102 ? -2.725 -2.631 -3.551 1 97.62 102 ALA B N 1
ATOM 2122 C CA . ALA B 1 102 ? -1.423 -3.059 -4.051 1 97.62 102 ALA B CA 1
ATOM 2123 C C . ALA B 1 102 ? -1.296 -4.578 -4.023 1 97.62 102 ALA B C 1
ATOM 2125 O O . ALA B 1 102 ? -0.81 -5.188 -4.977 1 97.62 102 ALA B O 1
ATOM 2126 N N . ALA B 1 103 ? -1.702 -5.129 -2.918 1 97.25 103 ALA B N 1
ATOM 2127 C CA . ALA B 1 103 ? -1.691 -6.586 -2.826 1 97.25 103 ALA B CA 1
ATOM 2128 C C . ALA B 1 103 ? -2.559 -7.211 -3.916 1 97.25 103 ALA B C 1
ATOM 2130 O O . ALA B 1 103 ? -2.137 -8.148 -4.59 1 97.25 103 ALA B O 1
ATOM 2131 N N . SER B 1 104 ? -3.717 -6.672 -4.105 1 97.62 104 SER B N 1
ATOM 2132 C CA . SER B 1 104 ? -4.633 -7.195 -5.113 1 97.62 104 SER B CA 1
ATOM 2133 C C . SER B 1 104 ? -4.094 -6.969 -6.52 1 97.62 104 SER B C 1
ATOM 2135 O O . SER B 1 104 ? -4.305 -7.797 -7.41 1 97.62 104 SER B O 1
ATOM 2137 N N . THR B 1 105 ? -3.488 -5.855 -6.738 1 96.94 105 THR B N 1
ATOM 2138 C CA . THR B 1 105 ? -2.895 -5.562 -8.039 1 96.94 105 THR B CA 1
ATOM 2139 C C . THR B 1 105 ? -1.798 -6.574 -8.367 1 96.94 105 THR B C 1
ATOM 2141 O O . THR B 1 105 ? -1.658 -6.992 -9.523 1 96.94 105 THR B O 1
ATOM 2144 N N . GLU B 1 106 ? -1.043 -6.98 -7.355 1 95.94 106 GLU B N 1
ATOM 2145 C CA . GLU B 1 106 ? -0.001 -7.977 -7.586 1 95.94 106 GLU B CA 1
ATOM 2146 C C . GLU B 1 106 ? -0.599 -9.312 -8 1 95.94 106 GLU B C 1
ATOM 2148 O O . GLU B 1 106 ? -0.1 -9.969 -8.922 1 95.94 106 GLU B O 1
ATOM 2153 N N . VAL B 1 107 ? -1.668 -9.664 -7.375 1 95.44 107 VAL B N 1
ATOM 2154 C CA . VAL B 1 107 ? -2.336 -10.914 -7.738 1 95.44 107 VAL B CA 1
ATOM 2155 C C . VAL B 1 107 ? -2.865 -10.812 -9.172 1 95.44 107 VAL B C 1
ATOM 2157 O O . VAL B 1 107 ? -2.689 -11.742 -9.969 1 95.44 107 VAL B O 1
ATOM 2160 N N . ALA B 1 108 ? -3.5 -9.727 -9.438 1 95.94 108 ALA B N 1
ATOM 2161 C CA . ALA B 1 108 ? -4.039 -9.516 -10.781 1 95.94 108 ALA B CA 1
ATOM 2162 C C . ALA B 1 108 ? -2.928 -9.531 -11.828 1 95.94 108 ALA B C 1
ATOM 2164 O O . ALA B 1 108 ? -3.107 -10.047 -12.93 1 95.94 108 ALA B O 1
ATOM 2165 N N . TYR B 1 109 ? -1.854 -9.008 -11.5 1 94 109 TYR B N 1
ATOM 2166 C CA . TYR B 1 109 ? -0.706 -8.961 -12.398 1 94 109 TYR B CA 1
ATOM 2167 C C . TYR B 1 109 ? -0.184 -10.367 -12.68 1 94 109 TYR B C 1
ATOM 2169 O O . TYR B 1 109 ? 0.06 -10.719 -13.836 1 94 109 TYR B O 1
ATOM 2177 N N . ILE B 1 110 ? -0.022 -11.156 -11.656 1 93.69 110 ILE B N 1
ATOM 2178 C CA . ILE B 1 110 ? 0.435 -12.531 -11.812 1 93.69 110 ILE B CA 1
ATOM 2179 C C . ILE B 1 110 ? -0.599 -13.328 -12.602 1 93.69 110 ILE B C 1
ATOM 2181 O O . ILE B 1 110 ? -0.241 -14.156 -13.445 1 93.69 110 ILE B O 1
ATOM 2185 N N . ALA B 1 111 ? -1.819 -13.07 -12.32 1 94.31 111 ALA B N 1
ATOM 2186 C CA . ALA B 1 111 ? -2.885 -13.789 -13.016 1 94.31 111 ALA B CA 1
ATOM 2187 C C . ALA B 1 111 ? -2.885 -13.469 -14.5 1 94.31 111 ALA B C 1
ATOM 2189 O O . ALA B 1 111 ? -3.264 -14.305 -15.328 1 94.31 111 ALA B O 1
ATOM 2190 N N . LYS B 1 112 ? -2.539 -12.328 -14.891 1 93.81 112 LYS B N 1
ATOM 2191 C CA . LYS B 1 112 ? -2.545 -11.898 -16.281 1 93.81 112 LYS B CA 1
ATOM 2192 C C . LYS B 1 112 ? -1.287 -12.367 -17.016 1 93.81 112 LYS B C 1
ATOM 2194 O O . LYS B 1 112 ? -1.358 -12.836 -18.156 1 93.81 112 LYS B O 1
ATOM 2199 N N . ARG B 1 113 ? -0.101 -12.32 -16.328 1 92 113 ARG B N 1
ATOM 2200 C CA . ARG B 1 113 ? 1.166 -12.547 -17.016 1 92 113 ARG B CA 1
ATOM 2201 C C . ARG B 1 113 ? 1.755 -13.906 -16.656 1 92 113 ARG B C 1
ATOM 2203 O O . ARG B 1 113 ? 2.553 -14.469 -17.406 1 92 113 ARG B O 1
ATOM 2210 N N . GLY B 1 114 ? 1.332 -14.344 -15.5 1 89.81 114 GLY B N 1
ATOM 2211 C CA . GLY B 1 114 ? 1.962 -15.547 -14.977 1 89.81 114 GLY B CA 1
ATOM 2212 C C . GLY B 1 114 ? 3.377 -15.312 -14.484 1 89.81 114 GLY B C 1
ATOM 2213 O O . GLY B 1 114 ? 3.939 -14.234 -14.68 1 89.81 114 GLY B O 1
ATOM 2214 N N . GLU B 1 115 ? 3.855 -16.312 -13.695 1 86.25 115 GLU B N 1
ATOM 2215 C CA . GLU B 1 115 ? 5.23 -16.344 -13.203 1 86.25 115 GLU B CA 1
ATOM 2216 C C . GLU B 1 115 ? 5.91 -17.672 -13.531 1 86.25 115 GLU B C 1
ATOM 2218 O O . GLU B 1 115 ? 5.816 -18.625 -12.758 1 86.25 115 GLU B O 1
ATOM 2223 N N . LYS B 1 116 ? 6.703 -17.656 -14.648 1 83.5 116 LYS B N 1
ATOM 2224 C CA . LYS B 1 116 ? 7.27 -18.906 -15.164 1 83.5 116 LYS B CA 1
ATOM 2225 C C . LYS B 1 116 ? 8.297 -19.484 -14.195 1 83.5 116 LYS B C 1
ATOM 2227 O O . LYS B 1 116 ? 8.336 -20.688 -13.977 1 83.5 116 LYS B O 1
ATOM 2232 N N . LYS B 1 117 ? 9.023 -18.578 -13.633 1 82.94 117 LYS B N 1
ATOM 2233 C CA . LYS B 1 117 ? 10.086 -19.047 -12.742 1 82.94 117 LYS B CA 1
ATOM 2234 C C . LYS B 1 117 ? 9.508 -19.656 -11.469 1 82.94 117 LYS B C 1
ATOM 2236 O O . LYS B 1 117 ? 10.164 -20.469 -10.812 1 82.94 117 LYS B O 1
ATOM 2241 N N . LEU B 1 118 ? 8.219 -19.375 -11.172 1 84.31 118 LEU B N 1
ATOM 2242 C CA . LEU B 1 118 ? 7.555 -19.906 -9.984 1 84.31 118 LEU B CA 1
ATOM 2243 C C . LEU B 1 118 ? 6.527 -20.969 -10.375 1 84.31 118 LEU B C 1
ATOM 2245 O O . LEU B 1 118 ? 5.848 -21.531 -9.508 1 84.31 118 LEU B O 1
ATOM 2249 N N . VAL B 1 119 ? 6.379 -21.172 -11.617 1 83.62 119 VAL B N 1
ATOM 2250 C CA . VAL B 1 119 ? 5.445 -22.141 -12.18 1 83.62 119 VAL B CA 1
ATOM 2251 C C . VAL B 1 119 ? 4.012 -21.719 -11.875 1 83.62 119 VAL B C 1
ATOM 2253 O O . VAL B 1 119 ? 3.16 -22.547 -11.57 1 83.62 119 VAL B O 1
ATOM 2256 N N . TRP B 1 120 ? 3.768 -20.5 -11.68 1 89.25 120 TRP B N 1
ATOM 2257 C CA . TRP B 1 120 ? 2.426 -19.938 -11.555 1 89.25 120 TRP B CA 1
ATOM 2258 C C . TRP B 1 120 ? 1.875 -19.547 -12.922 1 89.25 120 TRP B C 1
ATOM 2260 O O . TRP B 1 120 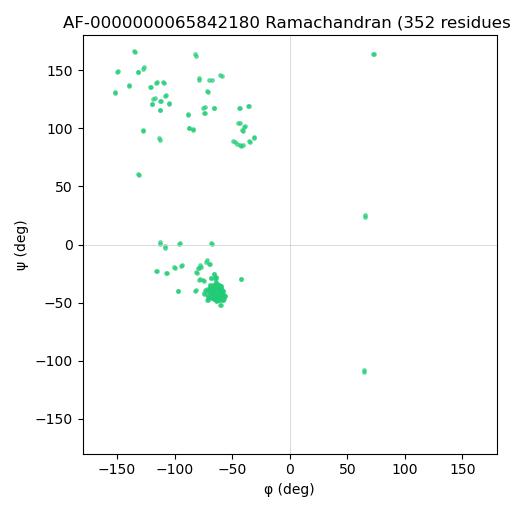? 2.346 -18.578 -13.531 1 89.25 120 TRP B O 1
ATOM 2270 N N . GLY B 1 121 ? 0.885 -20.219 -13.414 1 88 121 GLY B N 1
ATOM 2271 C CA . GLY B 1 121 ? 0.363 -19.984 -14.75 1 88 121 GLY B CA 1
ATOM 2272 C C . GLY B 1 121 ? -0.587 -18.812 -14.836 1 88 121 GLY B C 1
ATOM 2273 O O . GLY B 1 121 ? -1.056 -18.312 -13.805 1 88 121 GLY B O 1
ATOM 2274 N N . GLU B 1 122 ? -0.784 -18.359 -16.078 1 91.06 122 GLU B N 1
ATOM 2275 C CA . GLU B 1 122 ? -1.758 -17.312 -16.344 1 91.06 122 GLU B CA 1
ATOM 2276 C C . GLU B 1 122 ? -3.184 -17.812 -16.109 1 91.06 122 GLU B C 1
ATOM 2278 O O . GLU B 1 122 ? -3.514 -18.938 -16.469 1 91.06 122 GLU B O 1
ATOM 2283 N N . VAL B 1 123 ? -3.988 -16.969 -15.578 1 90.38 123 VAL B N 1
ATOM 2284 C CA . VAL B 1 123 ? -5.355 -17.359 -15.242 1 90.38 123 VAL B CA 1
ATOM 2285 C C . VAL B 1 123 ? -6.34 -16.547 -16.078 1 90.38 123 VAL B C 1
ATOM 2287 O O . VAL B 1 123 ? -7.434 -17.016 -16.406 1 90.38 123 VAL B O 1
ATOM 2290 N N . CYS B 1 124 ? -5.926 -15.438 -16.531 1 93.12 124 CYS B N 1
ATOM 2291 C CA . CYS B 1 124 ? -6.848 -14.492 -17.156 1 93.12 124 CYS B CA 1
ATOM 2292 C C . CYS B 1 124 ? -7.203 -14.938 -18.562 1 93.12 124 CYS B C 1
ATOM 2294 O O . CYS B 1 124 ? -8.203 -14.484 -19.125 1 93.12 124 CYS B O 1
ATOM 2296 N N . SER B 1 125 ? -6.422 -15.789 -19.141 1 90.06 125 SER B N 1
ATOM 2297 C CA . SER B 1 125 ? -6.734 -16.312 -20.469 1 90.06 125 SER B CA 1
ATOM 2298 C C . SER B 1 125 ? -8.055 -17.078 -20.453 1 90.06 125 SER B C 1
ATOM 2300 O O . SER B 1 125 ? -8.82 -17.016 -21.422 1 90.06 125 SER B O 1
ATOM 2302 N N . ASN B 1 126 ? -8.32 -17.75 -19.375 1 88.12 126 ASN B N 1
ATOM 2303 C CA . ASN B 1 126 ? -9.539 -18.531 -19.234 1 88.12 126 ASN B CA 1
ATOM 2304 C C . ASN B 1 126 ? -10.656 -17.734 -18.562 1 88.12 126 ASN B C 1
ATOM 2306 O O . ASN B 1 126 ? -11.828 -18.094 -18.641 1 88.12 126 ASN B O 1
ATOM 2310 N N . PHE B 1 127 ? -10.266 -16.641 -17.891 1 92.31 127 PHE B N 1
ATOM 2311 C CA . PHE B 1 127 ? -11.219 -15.852 -17.109 1 92.31 127 PHE B CA 1
ATOM 2312 C C . PHE B 1 127 ? -11.086 -14.367 -17.438 1 92.31 127 PHE B C 1
ATOM 2314 O O . PHE B 1 127 ? -10.922 -13.547 -16.531 1 92.31 127 PHE B O 1
ATOM 2321 N N . GLU B 1 128 ? -11.297 -14.039 -18.656 1 92.44 128 GLU B N 1
ATOM 2322 C CA . GLU B 1 128 ? -11.086 -12.664 -19.109 1 92.44 128 GLU B CA 1
ATOM 2323 C C . GLU B 1 128 ? -12.078 -11.711 -18.438 1 92.44 128 GLU B C 1
ATOM 2325 O O . GLU B 1 128 ? -11.695 -10.625 -18 1 92.44 128 GLU B O 1
ATOM 2330 N N . HIS B 1 129 ? -13.359 -12.102 -18.422 1 94 129 HIS B N 1
ATOM 2331 C CA . HIS B 1 129 ? -14.375 -11.25 -17.828 1 94 129 HIS B CA 1
ATOM 2332 C C . HIS B 1 129 ? -14.102 -11.008 -16.344 1 94 129 HIS B C 1
ATOM 2334 O O . HIS B 1 129 ? -14.188 -9.875 -15.875 1 94 129 HIS B O 1
ATOM 2340 N N . PHE B 1 130 ? -13.805 -12.031 -15.664 1 94.75 130 PHE B N 1
ATOM 2341 C CA . PHE B 1 130 ? -13.469 -11.922 -14.242 1 94.75 130 PHE B CA 1
ATOM 2342 C C . PHE B 1 130 ? -12.289 -10.984 -14.039 1 94.75 130 PHE B C 1
ATOM 2344 O O . PHE B 1 130 ? -12.344 -10.078 -13.211 1 94.75 130 PHE B O 1
ATOM 2351 N N . CYS B 1 131 ? -11.219 -11.141 -14.812 1 95.69 131 CYS B N 1
ATOM 2352 C CA . CYS B 1 131 ? -10.008 -10.336 -14.672 1 95.69 131 CYS B CA 1
ATOM 2353 C C . CYS B 1 131 ? -10.273 -8.883 -15.023 1 95.69 131 CYS B C 1
ATOM 2355 O O . CYS B 1 131 ? -9.711 -7.977 -14.406 1 95.69 131 CYS B O 1
ATOM 2357 N N . ASN B 1 132 ? -11.141 -8.602 -15.992 1 95.62 132 ASN B N 1
ATOM 2358 C CA . ASN B 1 132 ? -11.516 -7.238 -16.344 1 95.62 132 ASN B CA 1
ATOM 2359 C C . ASN B 1 132 ? -12.234 -6.535 -15.203 1 95.62 132 ASN B C 1
ATOM 2361 O O . ASN B 1 132 ? -11.938 -5.383 -14.891 1 95.62 132 ASN B O 1
ATOM 2365 N N . LEU B 1 133 ? -13.117 -7.25 -14.578 1 96.94 133 LEU B N 1
ATOM 2366 C CA . LEU B 1 133 ? -13.859 -6.676 -13.469 1 96.94 133 LEU B CA 1
ATOM 2367 C C . LEU B 1 133 ? -12.953 -6.441 -12.266 1 96.94 133 LEU B C 1
ATOM 2369 O O . LEU B 1 133 ? -13.148 -5.488 -11.508 1 96.94 133 LEU B O 1
ATOM 2373 N N . VAL B 1 134 ? -12.016 -7.312 -12.094 1 97.25 134 VAL B N 1
ATOM 2374 C CA . VAL B 1 134 ? -11 -7.074 -11.07 1 97.25 134 VAL B CA 1
ATOM 2375 C C . VAL B 1 134 ? -10.297 -5.746 -11.344 1 97.25 134 VAL B C 1
ATOM 2377 O O . VAL B 1 134 ? -10.109 -4.938 -10.43 1 97.25 134 VAL B O 1
ATOM 2380 N N . GLY B 1 135 ? -9.875 -5.535 -12.625 1 97.38 135 GLY B N 1
ATOM 2381 C CA . GLY B 1 135 ? -9.234 -4.285 -13.008 1 97.38 135 GLY B CA 1
ATOM 2382 C C . GLY B 1 135 ? -10.086 -3.062 -12.703 1 97.38 135 GLY B C 1
ATOM 2383 O O . GLY B 1 135 ? -9.578 -2.062 -12.195 1 97.38 135 GLY B O 1
ATOM 2384 N N . VAL B 1 136 ? -11.32 -3.18 -13.016 1 97.62 136 VAL B N 1
ATOM 2385 C CA . VAL B 1 136 ? -12.242 -2.08 -12.758 1 97.62 136 VAL B CA 1
ATOM 2386 C C . VAL B 1 136 ? -12.297 -1.784 -11.266 1 97.62 136 VAL B C 1
ATOM 2388 O O . VAL B 1 136 ? -12.203 -0.625 -10.852 1 97.62 136 VAL B O 1
ATOM 2391 N N . SER B 1 137 ? -12.453 -2.828 -10.5 1 98.44 137 SER B N 1
ATOM 2392 C CA . SER B 1 137 ? -12.492 -2.672 -9.047 1 98.44 137 SER B CA 1
ATOM 2393 C C . SER B 1 137 ? -11.219 -2.016 -8.523 1 98.44 137 SER B C 1
ATOM 2395 O O . SER B 1 137 ? -11.281 -1.144 -7.652 1 98.44 137 SER B O 1
ATOM 2397 N N . LEU B 1 138 ? -10.117 -2.379 -9.047 1 98.44 138 LEU B N 1
ATOM 2398 C CA . LEU B 1 138 ? -8.836 -1.829 -8.625 1 98.44 138 LEU B CA 1
ATOM 2399 C C . LEU B 1 138 ? -8.734 -0.349 -8.977 1 98.44 138 LEU B C 1
ATOM 2401 O O . LEU B 1 138 ? -8.289 0.461 -8.156 1 98.44 138 LEU B O 1
ATOM 2405 N N . VAL B 1 139 ? -9.094 -0.002 -10.156 1 98.12 139 VAL B N 1
ATOM 2406 C CA . VAL B 1 139 ? -9.039 1.393 -10.586 1 98.12 139 VAL B CA 1
ATOM 2407 C C . VAL B 1 139 ? -9.906 2.246 -9.664 1 98.12 139 VAL B C 1
ATOM 2409 O O . VAL B 1 139 ? -9.477 3.307 -9.203 1 98.12 139 VAL B O 1
ATOM 2412 N N . LEU B 1 140 ? -11.086 1.721 -9.352 1 98.75 140 LEU B N 1
ATOM 2413 C CA . LEU B 1 140 ? -11.984 2.439 -8.453 1 98.75 140 LEU B CA 1
ATOM 2414 C C . LEU B 1 140 ? -11.359 2.592 -7.066 1 98.75 140 LEU B C 1
ATOM 2416 O O . LEU B 1 140 ? -11.469 3.652 -6.445 1 98.75 140 LEU B O 1
ATOM 2420 N N . THR B 1 141 ? -10.711 1.569 -6.633 1 98.69 141 THR B N 1
ATOM 2421 C CA . THR B 1 141 ? -10.078 1.593 -5.316 1 98.69 141 THR B CA 1
ATOM 2422 C C . THR B 1 141 ? -8.906 2.572 -5.293 1 98.69 141 THR B C 1
ATOM 2424 O O . THR B 1 141 ? -8.758 3.346 -4.348 1 98.69 141 THR B O 1
ATOM 2427 N N . PHE B 1 142 ? -8.102 2.6 -6.336 1 98.44 142 PHE B N 1
ATOM 2428 C CA . PHE B 1 142 ? -6.973 3.523 -6.391 1 98.44 142 PHE B CA 1
ATOM 2429 C C . PHE B 1 142 ? -7.461 4.969 -6.438 1 98.44 142 PHE B C 1
ATOM 2431 O O . PHE B 1 142 ? -6.828 5.859 -5.875 1 98.44 142 PHE B O 1
ATOM 2438 N N . LEU B 1 143 ? -8.5 5.18 -7.102 1 98.38 143 LEU B N 1
ATOM 2439 C CA . LEU B 1 143 ? -9.094 6.512 -7.098 1 98.38 143 LEU B CA 1
ATOM 2440 C C . LEU B 1 143 ? -9.547 6.902 -5.691 1 98.38 143 LEU B C 1
ATOM 2442 O O . LEU B 1 143 ? -9.367 8.047 -5.273 1 98.38 143 LEU B O 1
ATOM 2446 N N . SER B 1 144 ? -10.125 5.949 -5 1 98.38 144 SER B N 1
ATOM 2447 C CA . SER B 1 144 ? -10.539 6.203 -3.623 1 98.38 144 SER B CA 1
ATOM 2448 C C . SER B 1 144 ? -9.336 6.531 -2.738 1 98.38 144 SER B C 1
ATOM 2450 O O . SER B 1 144 ? -9.422 7.414 -1.878 1 98.38 144 SER B O 1
ATOM 2452 N N . VAL B 1 145 ? -8.258 5.879 -2.945 1 98.19 145 VAL B N 1
ATOM 2453 C CA . VAL B 1 145 ? -7.035 6.152 -2.193 1 98.19 145 VAL B CA 1
ATOM 2454 C C . VAL B 1 145 ? -6.605 7.602 -2.414 1 98.19 145 VAL B C 1
ATOM 2456 O O . VAL B 1 145 ? -6.273 8.312 -1.461 1 98.19 145 VAL B O 1
ATOM 2459 N N . LEU B 1 146 ? -6.633 8.031 -3.625 1 97.19 146 LEU B N 1
ATOM 2460 C CA . LEU B 1 146 ? -6.246 9.398 -3.941 1 97.19 146 LEU B CA 1
ATOM 2461 C C . LEU B 1 146 ? -7.148 10.398 -3.223 1 97.19 146 LEU B C 1
ATOM 2463 O O . LEU B 1 146 ? -6.672 11.422 -2.727 1 97.19 146 LEU B O 1
ATOM 2467 N N . VAL B 1 147 ? -8.375 10.102 -3.191 1 97.69 147 VAL B N 1
ATOM 2468 C CA . VAL B 1 147 ? -9.32 10.961 -2.494 1 97.69 147 VAL B CA 1
ATOM 2469 C C . VAL B 1 147 ? -8.977 11.016 -1.006 1 97.69 147 VAL B C 1
ATOM 2471 O O . VAL B 1 147 ? -8.953 12.086 -0.402 1 97.69 147 VAL B O 1
ATOM 2474 N N . LEU B 1 148 ? -8.672 9.859 -0.441 1 97.06 148 LEU B N 1
ATOM 2475 C CA . LEU B 1 148 ? -8.336 9.789 0.977 1 97.06 148 LEU B CA 1
ATOM 2476 C C . LEU B 1 148 ? -7.047 10.547 1.269 1 97.06 148 LEU B C 1
ATOM 2478 O O . LEU B 1 148 ? -6.926 11.195 2.309 1 97.06 148 LEU B O 1
ATOM 2482 N N . VAL B 1 149 ? -6.133 10.453 0.372 1 94.88 149 VAL B N 1
ATOM 2483 C CA . VAL B 1 149 ? -4.875 11.172 0.533 1 94.88 149 VAL B CA 1
ATOM 2484 C C . VAL B 1 149 ? -5.133 12.68 0.542 1 94.88 149 VAL B C 1
ATOM 2486 O O . VAL B 1 149 ? -4.57 13.406 1.365 1 94.88 149 VAL B O 1
ATOM 2489 N N . THR B 1 150 ? -5.941 13.125 -0.336 1 94 150 THR B N 1
ATOM 2490 C CA . THR B 1 150 ? -6.301 14.531 -0.394 1 94 150 THR B CA 1
ATOM 2491 C C . THR B 1 150 ? -7.012 14.961 0.886 1 94 150 THR B C 1
ATOM 2493 O O . THR B 1 150 ? -6.723 16.031 1.438 1 94 150 THR B O 1
ATOM 2496 N N . LEU B 1 151 ? -7.895 14.117 1.343 1 94.06 151 LEU B N 1
ATOM 2497 C CA . LEU B 1 151 ? -8.594 14.391 2.594 1 94.06 151 LEU B CA 1
ATOM 2498 C C . LEU B 1 151 ? -7.609 14.492 3.756 1 94.06 151 LEU B C 1
ATOM 2500 O O . LEU B 1 151 ? -7.754 15.352 4.621 1 94.06 151 LEU B O 1
ATOM 2504 N N . ALA B 1 152 ? -6.656 13.602 3.758 1 91.81 152 ALA B N 1
ATOM 2505 C CA . ALA B 1 152 ? -5.656 13.602 4.82 1 91.81 152 ALA B CA 1
ATOM 2506 C C . ALA B 1 152 ? -4.859 14.906 4.82 1 91.81 152 ALA B C 1
ATOM 2508 O O . ALA B 1 152 ? -4.535 15.438 5.883 1 91.81 152 ALA B O 1
ATOM 2509 N N . ILE B 1 153 ? -4.559 15.391 3.66 1 88.38 153 ILE B N 1
ATOM 2510 C CA . ILE B 1 153 ? -3.836 16.656 3.555 1 88.38 153 ILE B CA 1
ATOM 2511 C C . ILE B 1 153 ? -4.707 17.797 4.074 1 88.38 153 ILE B C 1
ATOM 2513 O O . ILE B 1 153 ? -4.242 18.641 4.844 1 88.38 153 ILE B O 1
ATOM 2517 N N . LEU B 1 154 ? -5.957 17.828 3.736 1 88.06 154 LEU B N 1
ATOM 2518 C CA . LEU B 1 154 ? -6.879 18.875 4.172 1 88.06 154 LEU B CA 1
ATOM 2519 C C . LEU B 1 154 ? -7.09 18.828 5.68 1 88.06 154 LEU B C 1
ATOM 2521 O O . LEU B 1 154 ? -7.109 19.859 6.348 1 88.06 154 LEU B O 1
ATOM 2525 N N . SER B 1 155 ? -7.285 17.672 6.156 1 87 155 SER B N 1
ATOM 2526 C CA . SER B 1 155 ? -7.477 17.516 7.594 1 87 155 SER B CA 1
ATOM 2527 C C . SER B 1 155 ? -6.219 17.906 8.367 1 87 155 SER B C 1
ATOM 2529 O O . SER B 1 155 ? -6.305 18.422 9.484 1 87 155 SER B O 1
ATOM 2531 N N . GLY B 1 156 ? -5.109 17.656 7.82 1 84.88 156 GLY B N 1
ATOM 2532 C CA . GLY B 1 156 ? -3.867 18.109 8.43 1 84.88 156 GLY B CA 1
ATOM 2533 C C . GLY B 1 156 ? -3.74 19.609 8.492 1 84.88 156 GLY B C 1
ATOM 2534 O O . GLY B 1 156 ? -3.311 20.172 9.508 1 84.88 156 GLY B O 1
ATOM 2535 N N . LYS B 1 157 ? -4.086 20.234 7.426 1 84.31 157 LYS B N 1
ATOM 2536 C CA . LYS B 1 157 ? -4.055 21.688 7.41 1 84.31 157 LYS B CA 1
ATOM 2537 C C . LYS B 1 157 ? -5 22.266 8.461 1 84.31 157 LYS B C 1
ATOM 2539 O O . LYS B 1 157 ? -4.688 23.281 9.086 1 84.31 157 LYS B O 1
ATOM 2544 N N . ARG B 1 158 ? -6.078 21.672 8.641 1 83.38 158 ARG B N 1
ATOM 2545 C CA . ARG B 1 158 ? -7.043 22.125 9.633 1 83.38 158 ARG B CA 1
ATOM 2546 C C . ARG B 1 158 ? -6.523 21.906 11.047 1 83.38 158 ARG B C 1
ATOM 2548 O O . ARG B 1 158 ? -6.73 22.75 11.93 1 83.38 158 ARG B O 1
ATOM 2555 N N . LEU B 1 159 ? -5.934 20.828 11.211 1 81.94 159 LEU B N 1
ATOM 2556 C CA . LEU B 1 159 ? -5.445 20.453 12.531 1 81.94 159 LEU B CA 1
ATOM 2557 C C . LEU B 1 159 ? -4.242 21.297 12.93 1 81.94 159 LEU B C 1
ATOM 2559 O O . LEU B 1 159 ? -4.188 21.828 14.047 1 81.94 159 LEU B O 1
ATOM 2563 N N . PHE B 1 160 ? -3.318 21.531 12.07 1 78.94 160 PHE B N 1
ATOM 2564 C CA . PHE B 1 160 ? -2.059 22.188 12.406 1 78.94 160 PHE B CA 1
ATOM 2565 C C . PHE B 1 160 ? -2.088 23.656 12.008 1 78.94 160 PHE B C 1
ATOM 2567 O O . PHE B 1 160 ? -1.217 24.438 12.406 1 78.94 160 PHE B O 1
ATOM 2574 N N . GLY B 1 161 ? -3.043 23.953 11.078 1 73.12 161 GLY B N 1
ATOM 2575 C CA . GLY B 1 161 ? -3.117 25.328 10.625 1 73.12 161 GLY B CA 1
ATOM 2576 C C . GLY B 1 161 ? -3.83 26.234 11.602 1 73.12 161 GLY B C 1
ATOM 2577 O O . GLY B 1 161 ? -4.551 25.766 12.484 1 73.12 161 GLY B O 1
ATOM 2578 N N . HIS B 1 162 ? -3.352 27.547 11.766 1 56.56 162 HIS B N 1
ATOM 2579 C CA . HIS B 1 162 ? -4.039 28.594 12.492 1 56.56 162 HIS B CA 1
ATOM 2580 C C . HIS B 1 162 ? -5.406 28.891 11.883 1 56.56 162 HIS B C 1
ATOM 2582 O O . HIS B 1 162 ? -5.621 28.656 10.695 1 56.56 162 HIS B O 1
ATOM 2588 N N . PRO B 1 163 ? -6.516 29.266 12.695 1 47.88 163 PRO B N 1
ATOM 2589 C CA . PRO B 1 163 ? -7.914 29.562 12.367 1 47.88 163 PRO B CA 1
ATOM 2590 C C . PRO B 1 163 ? -8.062 30.406 11.109 1 47.88 163 PRO B C 1
ATOM 2592 O O . PRO B 1 163 ? -9.172 30.562 10.586 1 47.88 163 PRO B O 1
ATOM 2595 N N . PRO B 1 164 ? -7.184 31.344 10.602 1 42.75 164 PRO B N 1
ATOM 2596 C CA . PRO B 1 164 ? -7.828 32.344 9.734 1 42.75 164 PRO B CA 1
ATOM 2597 C C . PRO B 1 164 ? -8.445 31.719 8.484 1 42.75 164 PRO B C 1
ATOM 2599 O O . PRO B 1 164 ? -9.078 32.406 7.691 1 42.75 164 PRO B O 1
ATOM 2602 N N . LEU B 1 165 ? -7.684 30.797 7.867 1 43.5 165 LEU B N 1
ATOM 2603 C CA . LEU B 1 165 ? -7.773 30.797 6.41 1 43.5 165 LEU B CA 1
ATOM 2604 C C . LEU B 1 165 ? -9.164 30.375 5.949 1 43.5 165 LEU B C 1
ATOM 2606 O O . LEU B 1 165 ? -9.477 30.453 4.758 1 43.5 165 LEU B O 1
ATOM 2610 N N . CYS B 1 166 ? -9.734 29.406 6.535 1 42.66 166 CYS B N 1
ATOM 2611 C CA . CYS B 1 166 ? -11.117 29.281 6.102 1 42.66 166 CYS B CA 1
ATOM 2612 C C . CYS B 1 166 ? -11.953 30.453 6.605 1 42.66 166 CYS B C 1
ATOM 2614 O O . CYS B 1 166 ? -13.133 30.281 6.918 1 42.66 166 CYS B O 1
ATOM 2616 N N . ALA B 1 167 ? -11.398 31.469 7.344 1 39.72 167 ALA B N 1
ATOM 2617 C CA . ALA B 1 167 ? -12.18 32.625 7.816 1 39.72 167 ALA B CA 1
ATOM 2618 C C . ALA B 1 167 ? -12.664 33.469 6.648 1 39.72 167 ALA B C 1
ATOM 2620 O O . ALA B 1 167 ? -11.906 33.75 5.715 1 39.72 167 ALA B O 1
ATOM 2621 N N . PRO B 1 168 ? -13.977 33.625 6.418 1 36.94 168 PRO B N 1
ATOM 2622 C CA . PRO B 1 168 ? -14.438 34.625 5.461 1 36.94 168 PRO B CA 1
ATOM 2623 C C . PRO B 1 168 ? -13.703 35.969 5.613 1 36.94 168 PRO B C 1
ATOM 2625 O O . PRO B 1 168 ? -13.234 36.312 6.707 1 36.94 168 PRO B O 1
ATOM 2628 N N . PRO B 1 169 ? -12.961 36.438 4.586 1 36.59 169 PRO B N 1
ATOM 2629 C CA . PRO B 1 169 ? -12.391 37.781 4.723 1 36.59 169 PRO B CA 1
ATOM 2630 C C . PRO B 1 169 ? -13.258 38.719 5.559 1 36.59 169 PRO B C 1
ATOM 2632 O O . PRO B 1 169 ? -14.477 38.812 5.348 1 36.59 169 PRO B O 1
ATOM 2635 N N . SER B 1 170 ? -12.992 38.781 6.832 1 37.72 170 SER B N 1
ATOM 2636 C CA . SER B 1 170 ? -13.727 39.781 7.609 1 37.72 170 SER B CA 1
ATOM 2637 C C . SER B 1 170 ? -13.898 41.062 6.828 1 37.72 170 SER B C 1
ATOM 2639 O O . SER B 1 170 ? -12.93 41.594 6.273 1 37.72 170 SER B O 1
ATOM 2641 N N . THR B 1 171 ? -15.102 41.281 6.254 1 42.31 171 THR B N 1
ATOM 2642 C CA . THR B 1 171 ? -15.477 42.562 5.641 1 42.31 171 THR B CA 1
ATOM 2643 C C . THR B 1 171 ? -15.008 43.719 6.492 1 42.31 171 THR B C 1
ATOM 2645 O O . THR B 1 171 ? -15.273 43.781 7.695 1 42.31 171 THR B O 1
ATOM 2648 N N . PRO B 1 172 ? -13.836 44.344 6.148 1 46.34 172 PRO B N 1
ATOM 2649 C CA . PRO B 1 172 ? -13.406 45.531 6.898 1 46.34 172 PRO B CA 1
ATOM 2650 C C . PRO B 1 172 ? -14.57 46.406 7.328 1 46.34 172 PRO B C 1
ATOM 2652 O O . PRO B 1 172 ? -15.594 46.469 6.637 1 46.34 172 PRO B O 1
ATOM 2655 N N . PRO B 1 173 ? -14.773 46.625 8.641 1 44.84 173 PRO B N 1
ATOM 2656 C CA . PRO B 1 173 ? -15.875 47.5 9.078 1 44.84 173 PRO B CA 1
ATOM 2657 C C . PRO B 1 173 ? -15.961 48.781 8.266 1 44.84 173 PRO B C 1
ATOM 2659 O O . PRO B 1 173 ? -14.938 49.406 7.953 1 44.84 173 PRO B O 1
ATOM 2662 N N . VAL B 1 174 ? -16.906 48.938 7.336 1 47.59 174 VAL B N 1
ATOM 2663 C CA . VAL B 1 174 ? -17.25 50.188 6.645 1 47.59 174 VAL B CA 1
ATOM 2664 C C . VAL B 1 174 ? -17.297 51.344 7.645 1 47.59 174 VAL B C 1
ATOM 2666 O O . VAL B 1 174 ? -18.109 51.312 8.578 1 47.59 174 VAL B O 1
ATOM 2669 N N . HIS B 1 175 ? -16.156 51.969 7.926 1 42.09 175 HIS B N 1
ATOM 2670 C CA . HIS B 1 175 ? -16.172 53.219 8.664 1 42.09 175 HIS B CA 1
ATOM 2671 C C . HIS B 1 175 ? -17.281 54.125 8.18 1 42.09 175 HIS B C 1
ATOM 2673 O O . HIS B 1 175 ? -17.328 54.5 7.004 1 42.09 175 HIS B O 1
ATOM 2679 N N . GLN B 1 176 ? -18.516 54 8.648 1 39.12 176 GLN B N 1
ATOM 2680 C CA . GLN B 1 176 ? -19.531 55 8.445 1 39.12 176 GLN B CA 1
ATOM 2681 C C . GLN B 1 176 ? -18.984 56.406 8.781 1 39.12 176 GLN B C 1
ATOM 2683 O O . GLN B 1 176 ? -18.516 56.656 9.891 1 39.12 176 GLN B O 1
ATOM 2688 N N . GLY B 1 177 ? -18.391 57.094 7.84 1 37.31 177 GLY B N 1
ATOM 2689 C CA . GLY B 1 177 ? -18.078 58.5 7.906 1 37.31 177 GLY B CA 1
ATOM 2690 C C . GLY B 1 177 ? -19.125 59.312 8.641 1 37.31 177 GLY B C 1
ATOM 2691 O O . GLY B 1 177 ? -20.297 59.344 8.266 1 37.31 177 GLY B O 1
ATOM 2692 N N . VAL B 1 178 ? -18.984 59.469 10.023 1 36.06 178 VAL B N 1
ATOM 2693 C CA . VAL B 1 178 ? -19.609 60.688 10.508 1 36.06 178 VAL B CA 1
ATOM 2694 C C . VAL B 1 178 ? -18.844 61.906 9.977 1 36.06 178 VAL B C 1
ATOM 2696 O O . VAL B 1 178 ? -17.609 61.875 9.867 1 36.06 178 VAL B O 1
#

Organism: Pteridium aquilinum subsp. aquilinum (NCBI:txid104588)

Sequence (356 aa):
MACRVMEVLLRVLAILLSIAGALVMAKDKQDTFVMLGTVPVPLYARHSYVEAFVFLVYANGIVAIYCFIAVLLSLLAKSRVLAGLLFFMDQALAYLLLAAAAASTEVAYIAKRGEKKLVWGEVCSNFEHFCNLVGVSLVLTFLSVLVLVTLAILSGKRLFGHPPLCAPPSTPPVHQGVMACRVMEVLLRVLAILLSIAGALVMAKDKQDTFVMLGTVPVPLYARHSYVEAFVFLVYANGIVAIYCFIAVLLSLLAKSRVLAGLLFFMDQALAYLLLAAAAASTEVAYIAKRGEKKLVWGEVCSNFEHFCNLVGVSLVLTFLSVLVLVTLAILSGKRLFGHPPLCAPPSTPPVHQGV

Solvent-accessible surface area (backbone atoms only — not comparable to full-atom values): 18175 Å² total; per-residue (Å²): 87,69,64,57,52,50,51,48,52,48,34,52,49,32,28,52,29,15,49,50,18,20,49,46,34,73,68,36,57,40,79,38,74,43,70,60,86,91,46,78,41,81,43,73,45,49,38,81,74,37,65,45,48,44,47,31,32,50,41,23,48,51,51,24,54,48,34,53,52,49,50,56,47,63,73,72,51,91,46,72,66,56,34,45,50,49,21,52,49,29,45,53,47,26,52,51,39,39,29,28,46,27,20,31,48,44,51,52,48,37,28,63,69,29,37,76,87,68,58,25,57,57,46,30,87,74,35,49,69,40,48,51,41,47,50,52,19,45,54,33,40,54,52,25,30,53,45,30,48,52,48,23,52,53,31,41,41,62,55,28,29,68,80,61,75,62,43,70,78,73,73,72,79,76,78,73,82,124,87,70,62,57,52,51,50,48,53,47,33,51,49,31,26,54,29,16,49,51,18,20,49,44,35,73,68,37,57,41,79,40,74,42,71,61,84,89,46,76,41,82,42,72,46,50,37,82,75,36,67,45,47,45,46,32,31,50,41,23,48,51,50,25,54,47,35,54,52,48,51,56,46,61,73,72,52,90,45,71,68,56,35,46,51,50,22,51,48,31,45,54,48,27,51,51,40,39,29,27,46,27,20,29,49,42,50,52,48,36,27,62,68,27,36,77,85,69,59,25,59,58,45,29,87,77,34,50,70,39,49,50,41,48,50,52,18,46,53,32,39,53,52,26,32,52,44,29,48,52,48,22,52,52,31,40,40,60,54,28,29,68,80,60,76,61,44,71,77,73,73,73,79,77,75,74,82,125

Nearest PDB structures (foldseek):
  6z0c-assembly4_D  TM=3.631E-01  e=6.585E+00  Escherichia coli
  6z0c-assembly4_D  TM=3.470E-01  e=7.312E+00  Escherichia coli

Radius of gyration: 25.32 Å; Cα contacts (8 Å, |Δi|>4): 479; chains: 2; bounding box: 44×101×64 Å